Protein AF-A0A522PDV2-F1 (afdb_monomer)

Solvent-accessible surface area (backbone atoms only — not comparable to full-atom values): 15068 Å² total; per-residue (Å²): 136,89,50,96,87,56,70,58,71,48,76,32,30,25,33,41,40,40,30,20,33,64,44,60,66,72,54,65,74,48,53,69,70,55,51,51,51,40,51,51,53,49,49,56,54,50,53,54,42,59,72,32,97,54,36,42,75,48,80,40,80,45,81,70,94,80,26,43,38,32,42,40,39,37,10,65,36,67,67,54,37,50,53,50,50,53,57,58,63,70,35,73,58,43,85,35,41,46,82,66,50,74,48,79,51,61,40,69,52,79,32,56,68,59,54,53,50,52,55,49,55,43,50,75,70,66,48,56,86,85,35,73,67,38,50,54,55,48,52,50,55,51,51,55,56,45,64,74,46,47,71,67,36,69,57,74,84,76,97,60,97,76,87,87,86,78,93,82,80,82,71,83,49,102,88,44,63,71,81,46,94,48,69,65,50,56,49,60,50,50,56,62,68,63,52,76,86,75,75,64,76,75,75,74,73,76,75,77,76,79,90,75,90,81,87,83,85,90,74,87,78,88,75,95,74,90,77,88,78,83,87,81,91,79,90,84,80,90,134

pLDDT: mean 75.38, std 25.4, range [23.22, 98.56]

Structure (mmCIF, N/CA/C/O backbone):
data_AF-A0A522PDV2-F1
#
_entry.id   AF-A0A522PDV2-F1
#
loop_
_atom_site.group_PDB
_atom_site.id
_atom_site.type_symbol
_atom_site.label_atom_id
_atom_site.label_alt_id
_atom_site.label_comp_id
_atom_site.label_asym_id
_atom_site.label_entity_id
_atom_site.label_seq_id
_atom_site.pdbx_PDB_ins_code
_atom_site.Cartn_x
_atom_site.Cartn_y
_atom_site.Cartn_z
_atom_site.occupancy
_atom_site.B_iso_or_equiv
_atom_site.auth_seq_id
_atom_site.auth_comp_id
_atom_site.auth_asym_id
_atom_site.auth_atom_id
_atom_site.pdbx_PDB_model_num
ATOM 1 N N . MET A 1 1 ? 6.739 1.087 -29.741 1.00 54.78 1 MET A N 1
ATOM 2 C CA . MET A 1 1 ? 7.742 2.068 -30.214 1.00 54.78 1 MET A CA 1
ATOM 3 C C . MET A 1 1 ? 8.579 2.470 -29.013 1.00 54.78 1 MET A C 1
ATOM 5 O O . MET A 1 1 ? 8.053 3.151 -28.140 1.00 54.78 1 MET A O 1
ATOM 9 N N . HIS A 1 2 ? 9.824 1.999 -28.927 1.00 68.38 2 HIS A N 1
ATOM 10 C CA . HIS A 1 2 ? 10.711 2.320 -27.805 1.00 68.38 2 HIS A CA 1
ATOM 11 C C . HIS A 1 2 ? 11.337 3.689 -28.033 1.00 68.38 2 HIS A C 1
ATOM 13 O O . HIS A 1 2 ? 12.018 3.911 -29.034 1.00 68.38 2 HIS A O 1
ATOM 19 N N . ASN A 1 3 ? 11.062 4.628 -27.131 1.00 70.19 3 ASN A N 1
ATOM 20 C CA . ASN A 1 3 ? 11.617 5.968 -27.225 1.00 70.19 3 ASN A CA 1
ATOM 21 C C . ASN A 1 3 ? 12.920 6.026 -26.414 1.00 70.19 3 ASN A C 1
ATOM 23 O O . ASN A 1 3 ? 12.854 5.890 -25.196 1.00 70.19 3 ASN A O 1
ATOM 27 N N . PRO A 1 4 ? 14.081 6.316 -27.028 1.00 66.31 4 PRO A N 1
ATOM 28 C CA . PRO A 1 4 ? 15.360 6.369 -26.312 1.00 66.31 4 PRO A CA 1
ATOM 29 C C . PRO A 1 4 ? 15.400 7.445 -25.214 1.00 66.31 4 PRO A C 1
ATOM 31 O O . PRO A 1 4 ? 16.207 7.375 -24.291 1.00 66.31 4 PRO A O 1
ATOM 34 N N . ASN A 1 5 ? 14.502 8.433 -25.279 1.00 66.88 5 ASN A N 1
ATOM 35 C CA . ASN A 1 5 ? 14.392 9.512 -24.300 1.00 66.88 5 ASN A CA 1
ATOM 36 C C . ASN A 1 5 ? 13.400 9.213 -23.167 1.00 66.88 5 ASN A C 1
ATOM 38 O O . ASN A 1 5 ? 13.270 10.017 -22.238 1.00 66.88 5 ASN A O 1
ATOM 42 N N . VAL A 1 6 ? 12.674 8.094 -23.244 1.00 72.00 6 VAL A N 1
ATOM 43 C CA . VAL A 1 6 ? 11.735 7.654 -22.213 1.00 72.00 6 VAL A CA 1
ATOM 44 C C . VAL A 1 6 ? 12.239 6.327 -21.654 1.00 72.00 6 VAL A C 1
ATOM 46 O O . VAL A 1 6 ? 12.234 5.318 -22.347 1.00 72.00 6 VAL A O 1
ATOM 49 N N . PRO A 1 7 ? 12.708 6.315 -20.406 1.00 69.06 7 PRO A N 1
ATOM 50 C CA . PRO A 1 7 ? 13.219 5.104 -19.801 1.00 69.06 7 PRO A CA 1
ATOM 51 C C . PRO A 1 7 ? 12.080 4.129 -19.525 1.00 69.06 7 PRO A C 1
ATOM 53 O O . PRO A 1 7 ? 11.077 4.505 -18.921 1.00 69.06 7 PRO A O 1
ATOM 56 N N . GLU A 1 8 ? 12.283 2.880 -19.926 1.00 78.06 8 GLU A N 1
ATOM 57 C CA . GLU A 1 8 ? 11.374 1.786 -19.602 1.00 78.06 8 GLU A CA 1
ATOM 58 C C . GLU A 1 8 ? 11.434 1.484 -18.096 1.00 78.06 8 GLU A C 1
ATOM 60 O O . GLU A 1 8 ? 12.501 1.515 -17.462 1.00 78.06 8 GLU A O 1
ATOM 65 N N . THR A 1 9 ? 10.280 1.176 -17.512 1.00 81.62 9 THR A N 1
ATOM 66 C CA . THR A 1 9 ? 10.141 0.830 -16.096 1.00 81.62 9 THR A CA 1
ATOM 67 C C . THR A 1 9 ? 9.462 -0.517 -15.961 1.00 81.62 9 THR A C 1
ATOM 69 O O . THR A 1 9 ? 8.489 -0.807 -16.648 1.00 81.62 9 THR A O 1
ATOM 72 N N . LEU A 1 10 ? 9.982 -1.352 -15.063 1.00 84.31 10 LEU A N 1
ATOM 73 C CA . LEU A 1 10 ? 9.284 -2.561 -14.646 1.00 84.31 10 LEU A CA 1
ATOM 74 C C . LEU A 1 10 ? 8.548 -2.297 -13.345 1.00 84.31 10 LEU A C 1
ATOM 76 O O . LEU A 1 10 ? 9.056 -1.608 -12.456 1.00 84.31 10 LEU A O 1
ATOM 80 N N . HIS A 1 11 ? 7.372 -2.895 -13.252 1.00 89.50 11 HIS A N 1
ATOM 81 C CA . HIS A 1 11 ? 6.439 -2.720 -12.160 1.00 89.50 11 HIS A CA 1
ATOM 82 C C . HIS A 1 11 ? 6.203 -4.067 -11.480 1.00 89.50 11 HIS A C 1
ATOM 84 O O . HIS A 1 11 ? 6.008 -5.077 -12.154 1.00 89.50 11 HIS A O 1
ATOM 90 N N . GLY A 1 12 ? 6.297 -4.076 -10.155 1.00 92.50 12 GLY A N 1
ATOM 91 C CA . GLY A 1 12 ? 5.995 -5.225 -9.310 1.00 92.50 12 GLY A CA 1
ATOM 92 C C . GLY A 1 12 ? 4.758 -4.959 -8.462 1.00 92.50 12 GLY A C 1
ATOM 93 O O . GLY A 1 12 ? 3.732 -4.535 -8.985 1.00 92.50 12 GLY A O 1
ATOM 94 N N . TRP A 1 13 ? 4.882 -5.161 -7.149 1.00 95.88 13 TRP A N 1
ATOM 95 C CA . TRP A 1 13 ? 3.815 -4.933 -6.169 1.00 95.88 13 TRP A CA 1
ATOM 96 C C . TRP A 1 13 ? 3.093 -3.586 -6.343 1.00 95.88 13 TRP A C 1
ATOM 98 O O . TRP A 1 13 ? 3.737 -2.534 -6.376 1.00 95.88 13 TRP A O 1
ATOM 108 N N . SER A 1 14 ? 1.761 -3.602 -6.341 1.00 97.50 14 SER A N 1
ATOM 109 C CA . SER A 1 14 ? 0.944 -2.429 -6.027 1.00 97.50 14 SER A CA 1
ATOM 110 C C . SER A 1 14 ? 0.974 -2.193 -4.518 1.00 97.50 14 SER A C 1
ATOM 112 O O . SER A 1 14 ? 0.824 -3.122 -3.730 1.00 97.50 14 SER A O 1
ATOM 114 N N . ILE A 1 15 ? 1.199 -0.951 -4.097 1.00 97.69 15 ILE A N 1
ATOM 115 C CA . ILE A 1 15 ? 1.493 -0.603 -2.705 1.00 97.69 15 ILE A CA 1
ATOM 116 C C . ILE A 1 15 ? 0.525 0.464 -2.208 1.00 97.69 15 ILE A C 1
ATOM 118 O O . ILE A 1 15 ? 0.379 1.514 -2.835 1.00 97.69 15 ILE A O 1
ATOM 122 N N . LEU A 1 16 ? -0.044 0.243 -1.025 1.00 97.94 16 LEU A N 1
ATOM 123 C CA . LEU A 1 16 ? -0.865 1.201 -0.296 1.00 97.94 16 LEU A CA 1
ATOM 124 C C . LEU A 1 16 ? -0.261 1.476 1.085 1.00 97.94 16 LEU A C 1
ATOM 126 O O . LEU A 1 16 ? -0.187 0.593 1.936 1.00 97.94 16 LEU A O 1
ATOM 130 N N . HIS A 1 17 ? 0.126 2.727 1.324 1.00 97.50 17 HIS A N 1
ATOM 131 C CA . HIS A 1 17 ? 0.445 3.229 2.659 1.00 97.50 17 HIS A CA 1
ATOM 132 C C . HIS A 1 17 ? -0.788 3.933 3.218 1.00 97.50 17 HIS A C 1
ATOM 134 O O . HIS A 1 17 ? -1.302 4.847 2.574 1.00 97.50 17 HIS A O 1
ATOM 140 N N . ARG A 1 18 ? -1.246 3.564 4.415 1.00 97.00 18 ARG A N 1
ATOM 141 C CA . ARG A 1 18 ? -2.337 4.251 5.126 1.00 97.00 18 ARG A CA 1
ATOM 142 C C . ARG A 1 18 ? -1.908 4.610 6.529 1.00 97.00 18 ARG A C 1
ATOM 144 O O . ARG A 1 18 ? -1.487 3.746 7.285 1.00 97.00 18 ARG A O 1
ATOM 151 N N . LEU A 1 19 ? -2.027 5.882 6.865 1.00 97.50 19 LEU A N 1
ATOM 152 C CA . LEU A 1 19 ? -1.709 6.436 8.167 1.00 97.50 19 LEU A CA 1
ATOM 153 C C . LEU A 1 19 ? -2.999 6.691 8.941 1.00 97.50 19 LEU A C 1
ATOM 155 O O . LEU A 1 19 ? -3.917 7.325 8.418 1.00 97.50 19 LEU A O 1
ATOM 159 N N . TYR A 1 20 ? -3.018 6.278 10.201 1.00 97.75 20 TYR A N 1
ATOM 160 C CA . TYR A 1 20 ? -4.147 6.425 11.106 1.00 97.75 20 TYR A CA 1
ATOM 161 C C . TYR A 1 20 ? -3.736 7.147 12.385 1.00 97.75 20 TYR A C 1
ATOM 163 O O . TYR A 1 20 ? -2.629 6.956 12.890 1.00 97.75 20 TYR A O 1
ATOM 171 N N . ALA A 1 21 ? -4.643 7.954 12.926 1.00 97.88 21 ALA A N 1
ATOM 172 C CA . ALA A 1 21 ? -4.620 8.372 14.321 1.00 97.88 21 ALA A CA 1
ATOM 173 C C . ALA A 1 21 ? -5.507 7.414 15.121 1.00 97.88 21 ALA A C 1
ATOM 175 O O . ALA A 1 21 ? -6.596 7.060 14.673 1.00 97.88 21 ALA A O 1
ATOM 176 N N . PHE A 1 22 ? -5.037 6.980 16.284 1.00 97.50 22 PHE A N 1
ATOM 177 C CA . PHE A 1 22 ? -5.739 6.013 17.116 1.00 97.50 22 PHE A CA 1
ATOM 178 C C . PHE A 1 22 ? -6.501 6.728 18.233 1.00 97.50 22 PHE A C 1
ATOM 180 O O . PHE A 1 22 ? -5.896 7.409 19.070 1.00 97.50 22 PHE A O 1
ATOM 187 N N . ASP A 1 23 ? -7.823 6.553 18.274 1.00 97.38 23 ASP A N 1
ATOM 188 C CA . ASP A 1 23 ? -8.672 7.094 19.336 1.00 97.38 23 ASP A CA 1
ATOM 189 C C . ASP A 1 23 ? -8.522 6.264 20.616 1.00 97.38 23 ASP A C 1
ATOM 191 O O . ASP A 1 23 ? -9.334 5.404 20.966 1.00 97.38 23 ASP A O 1
ATOM 195 N N . ARG A 1 24 ? -7.436 6.548 21.339 1.00 95.62 24 ARG A N 1
ATOM 196 C CA . ARG A 1 24 ? -7.094 5.870 22.592 1.00 95.62 24 ARG A CA 1
ATOM 197 C C . ARG A 1 24 ? -8.166 6.018 23.665 1.00 95.62 24 ARG A C 1
ATOM 199 O O . ARG A 1 24 ? -8.284 5.114 24.480 1.00 95.62 24 ARG A O 1
ATOM 206 N N . ARG A 1 25 ? -8.903 7.137 23.694 1.00 96.62 25 ARG A N 1
ATOM 207 C CA . ARG A 1 25 ? -9.911 7.401 24.734 1.00 96.62 25 ARG A CA 1
ATOM 208 C C . ARG A 1 25 ? -11.110 6.492 24.529 1.00 96.62 25 ARG A C 1
ATOM 210 O O . ARG A 1 25 ? -11.454 5.712 25.409 1.00 96.62 25 ARG A O 1
ATOM 217 N N . ARG A 1 26 ? -11.661 6.518 23.317 1.00 97.38 26 ARG A N 1
ATOM 218 C CA . ARG A 1 26 ? -12.812 5.694 22.962 1.00 97.38 26 ARG A CA 1
ATOM 219 C C . ARG A 1 26 ? -12.475 4.200 22.987 1.00 97.38 26 ARG A C 1
ATOM 221 O O . ARG A 1 26 ? -13.322 3.391 23.344 1.00 97.38 26 ARG A O 1
ATOM 228 N N . TRP A 1 27 ? -11.227 3.836 22.675 1.00 97.69 27 TRP A N 1
ATOM 229 C CA . TRP A 1 27 ? -10.726 2.474 22.869 1.00 97.69 27 TRP A CA 1
ATOM 230 C C . TRP A 1 27 ? -10.638 2.081 24.351 1.00 97.69 27 TRP A C 1
ATOM 232 O O . TRP A 1 27 ? -11.039 0.978 24.721 1.00 97.69 27 TRP A O 1
ATOM 242 N N . SER A 1 28 ? -10.125 2.968 25.214 1.00 97.19 28 SER A N 1
ATOM 243 C CA . SER A 1 28 ? -9.961 2.684 26.646 1.00 97.19 28 SER A CA 1
ATOM 244 C C . SER A 1 28 ? -11.276 2.540 27.409 1.00 97.19 28 SER A C 1
ATOM 246 O O . SER A 1 28 ? -11.280 1.898 28.454 1.00 97.19 28 SER A O 1
ATOM 248 N N . ASP A 1 29 ? -12.373 3.084 26.878 1.00 97.56 29 ASP A N 1
ATOM 249 C CA . ASP A 1 29 ? -13.713 2.954 27.463 1.00 97.56 29 ASP A CA 1
ATOM 250 C C . ASP A 1 29 ? -14.327 1.557 27.244 1.00 97.56 29 ASP A C 1
ATOM 252 O O . ASP A 1 29 ? -15.323 1.200 27.876 1.00 97.56 29 ASP A O 1
ATOM 256 N N . LEU A 1 30 ? -13.742 0.742 26.359 1.00 98.00 30 LEU A N 1
ATOM 257 C CA . LEU A 1 30 ? -14.173 -0.635 26.130 1.00 98.00 30 LEU A CA 1
ATOM 258 C C . LEU A 1 30 ? -13.734 -1.565 27.258 1.00 98.00 30 LEU A C 1
ATOM 260 O O . LEU A 1 30 ? -12.643 -1.439 27.815 1.00 98.00 30 LEU A O 1
ATOM 264 N N . THR A 1 31 ? -14.543 -2.594 27.510 1.00 98.38 31 THR A N 1
ATOM 265 C CA . THR A 1 31 ? -14.133 -3.711 28.364 1.00 98.38 31 THR A CA 1
ATOM 266 C C . THR A 1 31 ? -12.965 -4.472 27.737 1.00 98.38 31 THR A C 1
ATOM 268 O O . THR A 1 31 ? -12.828 -4.544 26.513 1.00 98.38 31 THR A O 1
ATOM 271 N N . THR A 1 32 ? -12.140 -5.100 28.576 1.00 97.62 32 THR A N 1
ATOM 272 C CA . THR A 1 32 ? -11.013 -5.929 28.125 1.00 97.62 32 THR A CA 1
ATOM 273 C C . THR A 1 32 ? -11.459 -7.027 27.157 1.00 97.62 32 THR A C 1
ATOM 275 O O . THR A 1 32 ? -10.802 -7.243 26.142 1.00 97.62 32 THR A O 1
ATOM 278 N N . ASP A 1 33 ? -12.604 -7.665 27.414 1.00 98.31 33 ASP A N 1
ATOM 279 C CA . ASP A 1 33 ? -13.152 -8.708 26.540 1.00 98.31 33 ASP A CA 1
ATOM 280 C C . ASP A 1 33 ? -13.507 -8.158 25.156 1.00 98.31 33 ASP A C 1
ATOM 282 O O . ASP A 1 33 ? -13.241 -8.800 24.138 1.00 98.31 33 ASP A O 1
ATOM 286 N N . ARG A 1 34 ? -14.052 -6.933 25.092 1.00 98.25 34 ARG A N 1
ATOM 287 C CA . ARG A 1 34 ? -14.374 -6.295 23.815 1.00 98.25 34 ARG A CA 1
ATOM 288 C C . ARG A 1 34 ? -13.117 -5.903 23.049 1.00 98.25 34 ARG A C 1
ATOM 290 O O . ARG A 1 34 ? -13.034 -6.177 21.854 1.00 98.25 34 ARG A O 1
ATOM 297 N N . GLN A 1 35 ? -12.121 -5.342 23.735 1.00 98.25 35 GLN A N 1
ATOM 298 C CA . GLN A 1 35 ? -10.815 -5.053 23.137 1.00 98.25 35 GLN A CA 1
ATOM 299 C C . GLN A 1 35 ? -10.172 -6.326 22.566 1.00 98.25 35 GLN A C 1
ATOM 301 O O . GLN A 1 35 ? -9.707 -6.318 21.428 1.00 98.25 35 GLN A O 1
ATOM 306 N N . ALA A 1 36 ? -10.190 -7.430 23.320 1.00 98.25 36 ALA A N 1
ATOM 307 C CA . ALA A 1 36 ? -9.637 -8.712 22.890 1.00 98.25 36 ALA A CA 1
ATOM 308 C C . ALA A 1 36 ? -10.385 -9.301 21.682 1.00 98.25 36 ALA A C 1
ATOM 310 O O . ALA A 1 36 ? -9.747 -9.833 20.772 1.00 98.25 36 ALA A O 1
ATOM 311 N N . ALA A 1 37 ? -11.716 -9.177 21.635 1.00 98.56 37 ALA A N 1
ATOM 312 C CA . ALA A 1 37 ? -12.521 -9.625 20.501 1.00 98.56 37 ALA A CA 1
ATOM 313 C C . ALA A 1 37 ? -12.178 -8.858 19.212 1.00 98.56 37 ALA A C 1
ATOM 315 O O . ALA A 1 37 ? -11.920 -9.484 18.185 1.00 98.56 37 ALA A O 1
ATOM 316 N N . ILE A 1 38 ? -12.097 -7.524 19.282 1.00 98.44 38 ILE A N 1
ATOM 317 C CA . ILE A 1 38 ? -11.749 -6.670 18.133 1.00 98.44 38 ILE A CA 1
ATOM 318 C C . ILE A 1 38 ? -10.313 -6.940 17.667 1.00 98.44 38 ILE A C 1
ATOM 320 O O . ILE A 1 38 ? -10.049 -7.072 16.473 1.00 98.44 38 ILE A O 1
ATOM 324 N N . GLN A 1 39 ? -9.369 -7.072 18.604 1.00 97.56 39 GLN A N 1
ATOM 325 C CA . GLN A 1 39 ? -7.987 -7.432 18.273 1.00 97.56 39 GLN A CA 1
ATOM 326 C C . GLN A 1 39 ? -7.909 -8.802 17.592 1.00 97.56 39 GLN A C 1
ATOM 328 O O . GLN A 1 39 ? -7.193 -8.952 16.607 1.00 97.56 39 GLN A O 1
ATOM 333 N N . SER A 1 40 ? -8.661 -9.790 18.083 1.00 98.31 40 SER A N 1
ATOM 334 C CA . SER A 1 40 ? -8.687 -11.138 17.506 1.00 98.31 40 SER A CA 1
ATOM 335 C C . SER 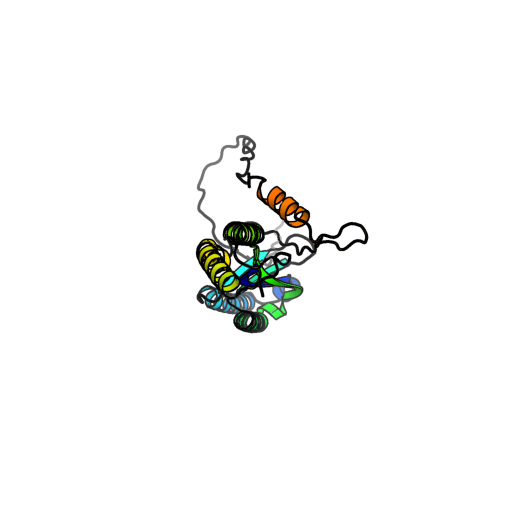A 1 40 ? -9.287 -11.156 16.100 1.00 98.31 40 SER A C 1
ATOM 337 O O . SER A 1 40 ? -8.797 -11.885 15.240 1.00 98.31 40 SER A O 1
ATOM 339 N N . GLU A 1 41 ? -10.326 -10.357 15.843 1.00 98.44 41 GLU A N 1
ATOM 340 C CA . GLU A 1 41 ? -10.875 -10.166 14.497 1.00 98.44 41 GLU A CA 1
ATOM 341 C C . GLU A 1 41 ? -9.810 -9.600 13.549 1.00 98.44 41 GLU A C 1
ATOM 343 O O . GLU A 1 41 ? -9.557 -10.175 12.486 1.00 98.44 41 GLU A O 1
ATOM 348 N N . ALA A 1 42 ? -9.145 -8.516 13.958 1.00 97.25 42 ALA A N 1
ATOM 349 C CA . ALA A 1 42 ? -8.127 -7.866 13.145 1.00 97.25 42 ALA A CA 1
ATOM 350 C C . ALA A 1 42 ? -6.924 -8.782 12.874 1.00 97.25 42 ALA A C 1
ATOM 352 O O . ALA A 1 42 ? -6.479 -8.881 11.734 1.00 97.25 42 ALA A O 1
ATOM 353 N N . LEU A 1 43 ? -6.438 -9.505 13.889 1.00 96.62 43 LEU A N 1
ATOM 354 C CA . LEU A 1 43 ? -5.340 -10.464 13.735 1.00 96.62 43 LEU A CA 1
ATOM 355 C C . LEU A 1 43 ? -5.690 -11.564 12.731 1.00 96.62 43 LEU A C 1
ATOM 357 O O . LEU A 1 43 ? -4.917 -11.794 11.810 1.00 96.62 43 LEU A O 1
ATOM 361 N N . ARG A 1 44 ? -6.883 -12.164 12.820 1.00 97.12 44 ARG A N 1
ATOM 362 C CA . ARG A 1 44 ? -7.327 -13.186 11.852 1.00 97.12 44 ARG A CA 1
ATOM 363 C C . ARG A 1 44 ? -7.414 -12.647 10.427 1.00 97.12 44 ARG A C 1
ATOM 365 O O . ARG A 1 44 ? -7.169 -13.377 9.469 1.00 97.12 44 ARG A O 1
ATOM 372 N N . ALA A 1 45 ? -7.822 -11.391 10.273 1.00 96.19 45 ALA A N 1
ATOM 373 C CA . ALA A 1 45 ? -7.878 -10.734 8.975 1.00 96.19 45 ALA A CA 1
ATOM 374 C C . ALA A 1 45 ? -6.473 -10.496 8.399 1.00 96.19 45 ALA A C 1
ATOM 376 O O . ALA A 1 45 ? -6.252 -10.751 7.217 1.00 96.19 45 ALA A O 1
ATOM 377 N N . PHE A 1 46 ? -5.522 -10.069 9.232 1.00 95.12 46 PHE A N 1
ATOM 378 C CA . PHE A 1 46 ? -4.129 -9.870 8.831 1.00 95.12 46 PHE A CA 1
ATOM 379 C C . PHE A 1 46 ? -3.407 -11.187 8.544 1.00 95.12 46 PHE A C 1
ATOM 381 O O . PHE A 1 46 ? -2.759 -11.286 7.512 1.00 95.12 46 PHE A O 1
ATOM 388 N N . GLU A 1 47 ? -3.593 -12.218 9.367 1.00 94.25 47 GLU A N 1
ATOM 389 C CA . GLU A 1 47 ? -3.052 -13.564 9.131 1.00 94.25 47 GLU A CA 1
ATOM 390 C C . GLU A 1 47 ? -3.560 -14.156 7.810 1.00 94.25 47 GLU A C 1
ATOM 392 O O . GLU A 1 47 ? -2.809 -14.803 7.086 1.00 94.25 47 GLU A O 1
ATOM 397 N N . ARG A 1 48 ? -4.828 -13.901 7.455 1.00 93.75 48 ARG A N 1
ATOM 398 C CA . ARG A 1 48 ? -5.385 -14.324 6.163 1.00 93.75 48 ARG A CA 1
ATOM 399 C C . ARG A 1 48 ? -4.707 -13.628 4.987 1.00 93.75 48 ARG A C 1
ATOM 401 O O . ARG A 1 48 ? -4.495 -14.268 3.967 1.00 93.75 48 ARG A O 1
ATOM 408 N N . LEU A 1 49 ? -4.407 -12.337 5.124 1.00 92.75 49 LEU A N 1
ATOM 409 C CA . LEU A 1 49 ? -3.688 -11.584 4.100 1.00 92.75 49 LEU A CA 1
ATOM 410 C C . LEU A 1 49 ? -2.230 -12.049 4.008 1.00 92.75 49 LEU A C 1
ATOM 412 O O . LEU A 1 49 ? -1.764 -12.308 2.913 1.00 92.75 49 LEU A O 1
ATOM 416 N N . GLU A 1 50 ? -1.524 -12.211 5.128 1.00 88.56 50 GLU A N 1
ATOM 417 C CA . GLU A 1 50 ? -0.130 -12.687 5.133 1.00 88.56 50 GLU A CA 1
ATOM 418 C C . GLU A 1 50 ? 0.018 -14.135 4.630 1.00 88.56 50 GLU A C 1
ATOM 420 O O . GLU A 1 50 ? 1.069 -14.498 4.109 1.00 88.56 50 GLU A O 1
ATOM 425 N N . GLY A 1 51 ? -1.019 -14.968 4.772 1.00 87.31 51 GLY A N 1
ATOM 426 C CA . GLY A 1 51 ? -1.044 -16.338 4.250 1.00 87.31 51 GLY A CA 1
ATOM 427 C C . GLY A 1 51 ? -1.341 -16.458 2.750 1.00 87.31 51 GLY A C 1
ATOM 428 O O . GLY A 1 51 ? -1.278 -17.565 2.217 1.00 87.31 51 GLY A O 1
ATOM 429 N N . ASP A 1 52 ? -1.683 -15.358 2.079 1.00 90.50 52 ASP A N 1
ATOM 430 C CA . ASP A 1 52 ? -1.955 -15.301 0.642 1.00 90.50 52 ASP A CA 1
ATOM 431 C C . ASP A 1 52 ? -0.705 -14.795 -0.101 1.00 90.50 52 ASP A C 1
ATOM 433 O O . ASP A 1 52 ? -0.184 -13.719 0.188 1.00 90.50 52 ASP A O 1
ATOM 437 N N . ASP A 1 53 ? -0.233 -15.543 -1.102 1.00 91.06 53 ASP A N 1
ATOM 438 C CA . ASP A 1 53 ? 0.952 -15.199 -1.905 1.00 91.06 53 ASP A CA 1
ATOM 439 C C . ASP A 1 53 ? 0.759 -13.947 -2.781 1.00 91.06 53 ASP A C 1
ATOM 441 O O . ASP A 1 53 ? 1.698 -13.457 -3.439 1.00 91.06 53 ASP A O 1
ATOM 445 N N . LYS A 1 54 ? -0.469 -13.418 -2.793 1.00 93.19 54 LYS A N 1
ATOM 446 C CA . LYS A 1 54 ? -0.838 -12.167 -3.438 1.00 93.19 54 LYS A CA 1
ATOM 447 C C . LYS A 1 54 ? -0.667 -10.939 -2.568 1.00 93.19 54 LYS A C 1
ATOM 449 O O . LYS A 1 54 ? -0.889 -9.835 -3.078 1.00 93.19 54 LYS A O 1
ATOM 454 N N . HIS A 1 55 ? -0.299 -11.097 -1.304 1.00 95.75 55 HIS A N 1
ATOM 455 C CA . HIS A 1 55 ? -0.259 -10.004 -0.353 1.00 95.75 55 HIS A CA 1
ATOM 456 C C . HIS A 1 55 ? 0.998 -10.033 0.509 1.00 95.75 55 HIS A C 1
ATOM 458 O O . HIS A 1 55 ? 1.578 -11.073 0.792 1.00 95.75 55 HIS A O 1
ATOM 464 N N . ASP A 1 56 ? 1.398 -8.850 0.955 1.00 95.00 56 ASP A N 1
ATOM 465 C CA . ASP A 1 56 ? 2.312 -8.692 2.073 1.00 95.00 56 ASP A CA 1
ATOM 466 C C . ASP A 1 56 ? 1.883 -7.459 2.882 1.00 95.00 56 ASP A C 1
ATOM 468 O O . ASP A 1 56 ? 1.412 -6.459 2.330 1.00 95.00 56 ASP A O 1
ATOM 472 N N . LEU A 1 57 ? 1.994 -7.535 4.204 1.00 94.00 57 LEU A N 1
ATOM 473 C CA . LEU A 1 57 ? 1.538 -6.515 5.133 1.00 94.00 57 LEU A CA 1
ATOM 474 C C . LEU A 1 57 ? 2.625 -6.209 6.162 1.00 94.00 57 LEU A C 1
ATOM 476 O O . LEU A 1 57 ? 3.245 -7.096 6.749 1.00 94.00 57 LEU A O 1
ATOM 480 N N . ALA A 1 58 ? 2.814 -4.922 6.441 1.00 93.75 58 ALA A N 1
ATOM 481 C CA . ALA A 1 58 ? 3.495 -4.473 7.645 1.00 93.75 58 ALA A CA 1
ATOM 482 C C . ALA A 1 58 ? 2.700 -3.400 8.375 1.00 93.75 58 ALA A C 1
ATOM 484 O O . ALA A 1 58 ? 2.145 -2.471 7.786 1.00 93.75 58 ALA A O 1
ATOM 485 N N . LEU A 1 59 ? 2.725 -3.509 9.699 1.00 94.06 59 LEU A N 1
ATOM 486 C CA . LEU A 1 59 ? 2.133 -2.554 10.618 1.00 94.06 59 LEU A CA 1
ATOM 487 C C . LEU A 1 59 ? 3.260 -1.822 11.341 1.00 94.06 59 LEU A C 1
ATOM 489 O O . LEU A 1 59 ? 4.147 -2.436 11.933 1.00 94.06 59 LEU A O 1
ATOM 493 N N . CYS A 1 60 ? 3.236 -0.498 11.279 1.00 94.38 60 CYS A N 1
ATOM 494 C CA . CYS A 1 60 ? 4.257 0.361 11.862 1.00 94.38 60 CYS A CA 1
ATOM 495 C C . CYS A 1 60 ? 3.626 1.317 12.868 1.00 94.38 60 CYS A C 1
ATOM 497 O O . CYS A 1 60 ? 2.603 1.932 12.578 1.00 94.38 60 CYS A O 1
ATOM 499 N N . GLN A 1 61 ? 4.273 1.519 14.015 1.00 96.06 61 GLN A N 1
ATOM 500 C CA . GLN A 1 61 ? 3.979 2.671 14.862 1.00 96.06 61 GLN A CA 1
ATOM 501 C C . GLN A 1 61 ? 4.641 3.915 14.265 1.00 96.06 61 GLN A C 1
ATOM 503 O O . GLN A 1 61 ? 5.818 3.884 13.899 1.00 96.06 61 GLN A O 1
ATOM 508 N N . VAL A 1 62 ? 3.900 5.017 14.189 1.00 96.25 62 VAL A N 1
ATOM 509 C CA . VAL A 1 62 ? 4.416 6.292 13.688 1.00 96.25 62 VAL A CA 1
ATOM 510 C C . VAL A 1 62 ? 4.784 7.208 14.846 1.00 96.25 62 VAL A C 1
ATOM 512 O O . VAL A 1 62 ? 4.091 7.291 15.856 1.00 96.25 62 VAL A O 1
ATOM 515 N N . LEU A 1 63 ? 5.932 7.871 14.707 1.00 94.81 63 LEU A N 1
ATOM 516 C CA . LEU A 1 63 ? 6.441 8.817 15.691 1.00 94.81 63 LEU A CA 1
ATOM 517 C C . LEU A 1 63 ? 5.966 10.240 15.367 1.00 94.81 63 LEU A C 1
ATOM 519 O O . LEU A 1 63 ? 5.999 10.678 14.214 1.00 94.81 63 LEU A O 1
ATOM 523 N N . GLY A 1 64 ? 5.605 10.989 16.410 1.00 92.75 64 GLY A N 1
ATOM 524 C CA . GLY A 1 64 ? 5.189 12.389 16.311 1.00 92.75 64 GLY A CA 1
ATOM 525 C C . GLY A 1 64 ? 3.715 12.576 15.934 1.00 92.75 64 GLY A C 1
ATOM 526 O O . GLY A 1 64 ? 2.923 11.646 15.946 1.00 92.75 64 GLY A O 1
ATOM 527 N N . GLY A 1 65 ? 3.332 13.812 15.603 1.00 91.25 65 GLY A N 1
ATOM 528 C CA . GLY A 1 65 ? 1.923 14.203 15.435 1.00 91.25 65 GLY A CA 1
ATOM 529 C C . GLY A 1 65 ? 1.282 13.884 14.079 1.00 91.25 65 GLY A C 1
ATOM 530 O O . GLY A 1 65 ? 0.195 14.382 13.800 1.00 91.25 65 GLY A O 1
ATOM 531 N N . LYS A 1 66 ? 1.945 13.118 13.199 1.00 92.69 66 LYS A N 1
ATOM 532 C CA . LYS A 1 66 ? 1.384 12.782 11.875 1.00 92.69 66 LYS A CA 1
ATOM 533 C C . LYS A 1 66 ? 0.279 11.723 11.978 1.00 92.69 66 LYS A C 1
ATOM 535 O O . LYS A 1 66 ? -0.694 11.779 11.230 1.00 92.69 66 LYS A O 1
ATOM 540 N N . GLY A 1 67 ? 0.440 10.787 12.905 1.00 94.75 67 GLY A N 1
ATOM 541 C CA . GLY A 1 67 ? -0.449 9.661 13.164 1.00 94.75 67 GLY A CA 1
ATOM 542 C C . GLY A 1 67 ? 0.208 8.704 14.156 1.00 94.75 67 GLY A C 1
ATOM 543 O O . GLY A 1 67 ? 1.354 8.909 14.547 1.00 94.75 67 GLY A O 1
ATOM 544 N N . ASP A 1 68 ? -0.516 7.661 14.536 1.00 97.19 68 ASP A N 1
ATOM 545 C CA . ASP A 1 68 ? -0.086 6.659 15.511 1.00 97.19 68 ASP A CA 1
ATOM 546 C C . ASP A 1 68 ? 0.321 5.342 14.849 1.00 97.19 68 ASP A C 1
ATOM 548 O O . ASP A 1 68 ? 1.257 4.685 15.306 1.00 97.19 68 ASP A O 1
ATOM 552 N N . LEU A 1 69 ? -0.367 4.958 13.770 1.00 96.69 69 LEU A N 1
ATOM 553 C CA . LEU A 1 69 ? -0.182 3.684 13.080 1.00 96.69 69 LEU A CA 1
ATOM 554 C C . LEU A 1 69 ? -0.118 3.897 11.571 1.00 96.69 69 LEU A C 1
ATOM 556 O O . LEU A 1 69 ? -0.853 4.715 11.025 1.00 96.69 69 LEU A O 1
ATOM 560 N N . MET A 1 70 ? 0.737 3.140 10.893 1.00 96.38 70 MET A N 1
ATOM 561 C CA . MET A 1 70 ? 0.788 3.069 9.439 1.00 96.38 70 MET A CA 1
ATOM 562 C C . MET A 1 70 ? 0.687 1.622 8.984 1.00 96.38 70 MET A C 1
ATOM 564 O O . MET A 1 70 ? 1.446 0.769 9.441 1.00 96.38 70 MET A O 1
ATOM 568 N N . PHE A 1 71 ? -0.250 1.364 8.081 1.00 96.00 71 PHE A N 1
ATOM 569 C CA . PHE A 1 71 ? -0.423 0.079 7.423 1.00 96.00 71 PHE A CA 1
ATOM 570 C C . PHE A 1 71 ? 0.234 0.189 6.048 1.00 96.00 71 PHE A C 1
ATOM 572 O O . PHE A 1 71 ? -0.085 1.105 5.286 1.00 96.00 71 PHE A O 1
ATOM 579 N N . ILE A 1 72 ? 1.173 -0.706 5.759 1.00 96.12 72 ILE A N 1
ATOM 580 C CA . ILE A 1 72 ? 1.872 -0.803 4.477 1.00 96.12 72 ILE A CA 1
ATOM 581 C C . ILE A 1 72 ? 1.433 -2.110 3.833 1.00 96.12 72 ILE A C 1
ATOM 583 O O . ILE A 1 72 ? 1.809 -3.178 4.307 1.00 96.12 72 ILE A O 1
ATOM 587 N N . HIS A 1 73 ? 0.629 -2.016 2.781 1.00 96.38 73 HIS A N 1
ATOM 588 C CA . HIS A 1 73 ? 0.067 -3.167 2.084 1.00 96.38 73 HIS A CA 1
ATOM 589 C C . HIS A 1 73 ? 0.700 -3.297 0.705 1.00 96.38 73 HIS A C 1
ATOM 591 O O . HIS A 1 73 ? 0.651 -2.347 -0.073 1.00 96.38 73 HIS A O 1
ATOM 597 N N . TYR A 1 74 ? 1.285 -4.450 0.403 1.00 96.81 74 TYR A N 1
ATOM 598 C CA . TYR A 1 74 ? 1.733 -4.847 -0.931 1.00 96.81 74 TYR A CA 1
ATOM 599 C C . TYR A 1 74 ? 0.734 -5.864 -1.489 1.00 96.81 74 TYR A C 1
ATOM 601 O O . TYR A 1 74 ? 0.336 -6.793 -0.789 1.00 96.81 74 TYR A O 1
ATOM 609 N N . ALA A 1 75 ? 0.286 -5.683 -2.727 1.00 97.12 75 ALA A N 1
ATOM 610 C CA . ALA A 1 75 ? -0.621 -6.600 -3.409 1.00 97.12 75 ALA A CA 1
ATOM 611 C C . ALA A 1 75 ? -0.213 -6.783 -4.875 1.00 97.12 75 ALA A C 1
ATOM 613 O O . ALA A 1 75 ? 0.393 -5.882 -5.459 1.00 97.12 75 ALA A O 1
ATOM 614 N N . ARG A 1 76 ? -0.478 -7.957 -5.463 1.00 95.38 76 ARG A N 1
ATOM 615 C CA . ARG A 1 76 ? 0.015 -8.297 -6.819 1.00 95.38 76 ARG A CA 1
ATOM 616 C C . ARG A 1 76 ? -0.417 -7.307 -7.889 1.00 95.38 76 ARG A C 1
ATOM 618 O O . ARG A 1 76 ? 0.340 -7.048 -8.817 1.00 95.38 76 ARG A O 1
ATOM 625 N N . ASP A 1 77 ? -1.608 -6.760 -7.724 1.00 96.19 77 ASP A N 1
ATOM 626 C CA . ASP A 1 77 ? -2.225 -5.791 -8.609 1.00 96.19 77 ASP A CA 1
ATOM 627 C C . ASP A 1 77 ? -3.175 -4.885 -7.806 1.00 96.19 77 ASP A C 1
ATOM 629 O O . ASP A 1 77 ? -3.330 -5.010 -6.586 1.00 96.19 77 ASP A O 1
ATOM 633 N N . PHE A 1 78 ? -3.792 -3.924 -8.492 1.00 97.25 78 PHE A N 1
ATOM 634 C CA . PHE A 1 78 ? -4.712 -2.979 -7.865 1.00 97.25 78 PHE A CA 1
ATOM 635 C C . PHE A 1 78 ? -6.060 -3.592 -7.472 1.00 97.25 78 PHE A C 1
ATOM 637 O O . PHE A 1 78 ? -6.700 -3.062 -6.567 1.00 97.25 78 PHE A O 1
ATOM 644 N N . GLU A 1 79 ? -6.490 -4.690 -8.098 1.00 97.06 79 GLU A N 1
ATOM 645 C CA . GLU A 1 79 ? -7.743 -5.365 -7.736 1.00 97.06 79 GLU A CA 1
ATOM 646 C C . GLU A 1 79 ? -7.582 -6.087 -6.397 1.00 97.06 79 GLU A C 1
ATOM 648 O O . GLU A 1 79 ? -8.381 -5.894 -5.478 1.00 97.06 79 GLU A O 1
ATOM 653 N N . ALA A 1 80 ? -6.486 -6.831 -6.243 1.00 96.69 80 ALA A N 1
ATOM 654 C CA . ALA A 1 80 ? -6.078 -7.433 -4.985 1.00 96.69 80 ALA A CA 1
ATOM 655 C C . ALA A 1 80 ? -5.878 -6.356 -3.905 1.00 96.69 80 ALA A C 1
ATOM 657 O O . ALA A 1 80 ? -6.337 -6.522 -2.775 1.00 96.69 80 ALA A O 1
ATOM 658 N N . LEU A 1 81 ? -5.251 -5.222 -4.248 1.00 97.50 81 LEU A N 1
ATOM 659 C CA . LEU A 1 81 ? -5.068 -4.105 -3.316 1.00 97.50 81 LEU A CA 1
ATOM 660 C C . LEU A 1 81 ? -6.406 -3.517 -2.842 1.00 97.50 81 LEU A C 1
ATOM 662 O O . LEU A 1 81 ? -6.567 -3.261 -1.650 1.00 97.50 81 LEU A O 1
ATOM 666 N N . ALA A 1 82 ? -7.368 -3.337 -3.751 1.00 97.19 82 ALA A N 1
ATOM 667 C CA . ALA A 1 82 ? -8.700 -2.837 -3.425 1.00 97.19 82 ALA A CA 1
ATOM 668 C C . ALA A 1 82 ? -9.479 -3.826 -2.544 1.00 97.19 82 ALA A C 1
ATOM 670 O O . ALA A 1 82 ? -10.093 -3.422 -1.556 1.00 97.19 82 ALA A O 1
ATOM 671 N N . GLY A 1 83 ? -9.410 -5.127 -2.846 1.00 95.88 83 GLY A N 1
ATOM 672 C CA . GLY A 1 83 ? -10.028 -6.172 -2.024 1.00 95.88 83 GLY A CA 1
ATOM 673 C C . GLY A 1 83 ? -9.463 -6.201 -0.602 1.00 95.88 83 GLY A C 1
ATOM 674 O O . GLY A 1 83 ? -10.214 -6.232 0.375 1.00 95.88 83 GLY A O 1
ATOM 675 N N . ALA A 1 84 ? -8.141 -6.102 -0.479 1.00 95.06 84 ALA A N 1
ATOM 676 C CA . ALA A 1 84 ? -7.454 -5.957 0.796 1.00 95.06 84 ALA A CA 1
ATOM 677 C C . ALA A 1 84 ? -7.869 -4.686 1.558 1.00 95.06 84 ALA A C 1
ATOM 679 O O . ALA A 1 84 ? -8.148 -4.743 2.757 1.00 95.06 84 ALA A O 1
ATOM 680 N N . GLU A 1 85 ? -7.931 -3.539 0.879 1.00 96.12 85 GLU A N 1
ATOM 681 C CA . GLU A 1 85 ? -8.365 -2.278 1.478 1.00 96.12 85 GLU A CA 1
ATOM 682 C C . GLU A 1 85 ? -9.793 -2.373 2.018 1.00 96.12 85 GLU A C 1
ATOM 684 O O . GLU A 1 85 ? -10.034 -1.955 3.154 1.00 96.12 85 GLU A O 1
ATOM 689 N N . MET A 1 86 ? -10.719 -2.949 1.249 1.00 96.44 86 MET A N 1
ATOM 690 C CA . MET A 1 86 ? -12.104 -3.165 1.672 1.00 96.44 86 MET A CA 1
ATOM 691 C C . MET A 1 86 ? -12.185 -4.099 2.879 1.00 96.44 86 MET A C 1
ATOM 693 O O . MET A 1 86 ? -12.851 -3.766 3.859 1.00 96.44 86 MET A O 1
ATOM 697 N N . LEU A 1 87 ? -11.474 -5.230 2.837 1.00 95.94 87 LEU A N 1
ATOM 698 C CA . LEU A 1 87 ? -11.427 -6.191 3.938 1.00 95.94 87 LEU A CA 1
ATOM 699 C C . LEU A 1 87 ? -10.926 -5.527 5.216 1.00 95.94 87 LEU A C 1
ATOM 701 O O . LEU A 1 87 ? -11.574 -5.640 6.251 1.00 95.94 87 LEU A O 1
ATOM 705 N N . VAL A 1 88 ? -9.802 -4.807 5.143 1.00 95.00 88 VAL A N 1
ATOM 706 C CA . VAL A 1 88 ? -9.236 -4.154 6.323 1.00 95.00 88 VAL A CA 1
ATOM 707 C C . VAL A 1 88 ? -10.132 -3.026 6.802 1.00 95.00 88 VAL A C 1
ATOM 709 O O . VAL A 1 88 ? -10.272 -2.891 8.005 1.00 95.00 88 VAL A O 1
ATOM 712 N N . SER A 1 89 ? -10.742 -2.235 5.918 1.00 95.00 89 SER A N 1
ATOM 713 C CA . SER A 1 89 ? -11.596 -1.103 6.318 1.00 95.00 89 SER A CA 1
ATOM 714 C C . SER A 1 89 ? -12.925 -1.542 6.939 1.00 95.00 89 SER A C 1
ATOM 716 O O . SER A 1 89 ? -13.511 -0.777 7.697 1.00 95.00 89 SER A O 1
ATOM 718 N N . GLY A 1 90 ? -13.386 -2.761 6.645 1.00 96.62 90 GLY A N 1
ATOM 719 C CA . GLY A 1 90 ? -14.586 -3.347 7.246 1.00 96.62 90 GLY A CA 1
ATOM 720 C C . GLY A 1 90 ? -14.382 -3.941 8.644 1.00 96.62 90 GLY A C 1
ATOM 721 O O . GLY A 1 90 ? -15.360 -4.357 9.254 1.00 96.62 90 GLY A O 1
ATOM 722 N N . LEU A 1 91 ? -13.144 -4.001 9.148 1.00 97.75 91 LEU A N 1
ATOM 723 C CA . LEU A 1 91 ? -12.855 -4.503 10.496 1.00 97.75 91 LEU A CA 1
ATOM 724 C C . LEU A 1 91 ? -13.311 -3.509 11.559 1.00 97.75 91 LEU A C 1
ATOM 726 O O . LEU A 1 91 ? -13.116 -2.300 11.399 1.00 97.75 91 LEU A O 1
ATOM 730 N N . GLU A 1 92 ? -13.778 -4.015 12.697 1.00 98.12 92 GLU A N 1
ATOM 731 C CA . GLU A 1 92 ? -14.287 -3.179 13.785 1.00 98.12 92 GLU A CA 1
ATOM 732 C C . GLU A 1 92 ? -13.204 -2.272 14.389 1.00 98.12 92 GLU A C 1
ATOM 734 O O . GLU A 1 92 ? -13.483 -1.174 14.866 1.00 98.12 92 GLU A O 1
ATOM 739 N N . ILE A 1 93 ? -11.929 -2.668 14.307 1.00 97.50 93 ILE A N 1
ATOM 740 C CA . ILE A 1 93 ? -10.815 -1.826 14.765 1.00 97.50 93 ILE A CA 1
ATOM 741 C C . ILE A 1 93 ? -10.801 -0.443 14.084 1.00 97.50 93 ILE A C 1
ATOM 743 O O . ILE A 1 93 ? -10.302 0.515 14.676 1.00 97.50 93 ILE A O 1
ATOM 747 N N . ASN A 1 94 ? -11.381 -0.301 12.882 1.00 96.81 94 ASN A N 1
ATOM 748 C CA . ASN A 1 94 ? -11.446 0.986 12.182 1.00 96.81 94 ASN A CA 1
ATOM 749 C C . ASN A 1 94 ? -12.364 2.006 12.851 1.00 96.81 94 ASN A C 1
ATOM 751 O O . ASN A 1 94 ? -12.148 3.199 12.655 1.00 96.81 94 ASN A O 1
ATOM 755 N N . ASP A 1 95 ? -13.286 1.589 13.721 1.00 97.12 95 ASP A N 1
ATOM 756 C CA . ASP A 1 95 ? -14.089 2.522 14.523 1.00 97.12 95 ASP A CA 1
ATOM 757 C C . ASP A 1 95 ? -13.229 3.364 15.482 1.00 97.12 95 ASP A C 1
ATOM 759 O O . ASP A 1 95 ? -13.668 4.408 15.978 1.00 97.12 95 ASP A O 1
ATOM 763 N N . TYR A 1 96 ? -11.989 2.921 15.715 1.00 97.94 96 TYR A N 1
ATOM 764 C CA . TYR A 1 96 ? -10.991 3.548 16.581 1.00 97.94 96 TYR A CA 1
ATOM 765 C C . TYR A 1 96 ? -9.770 4.058 15.806 1.00 97.94 96 TYR A C 1
ATOM 767 O O . TYR A 1 96 ? -8.859 4.631 16.407 1.00 97.94 96 TYR A O 1
ATOM 775 N N . LEU A 1 97 ? -9.729 3.872 14.484 1.00 97.25 97 LEU A N 1
ATOM 776 C CA . LEU A 1 97 ? -8.645 4.326 13.617 1.00 97.25 97 LEU A CA 1
ATOM 777 C C . LEU A 1 97 ? -9.155 5.416 12.679 1.00 97.25 97 LEU A C 1
ATOM 779 O O . LEU A 1 97 ? -9.796 5.150 11.669 1.00 97.25 97 LEU A O 1
ATOM 783 N N . GLN A 1 98 ? -8.804 6.664 12.969 1.00 96.19 98 GLN A N 1
ATOM 784 C CA . GLN A 1 98 ? -9.134 7.785 12.100 1.00 96.19 98 GLN A CA 1
ATOM 785 C C . GLN A 1 98 ? -8.114 7.887 10.952 1.00 96.19 98 GLN A C 1
ATOM 787 O O . GLN A 1 98 ? -6.932 8.120 11.227 1.00 96.19 98 GLN A O 1
ATOM 792 N N . PRO A 1 99 ? -8.521 7.788 9.672 1.00 95.81 99 PRO A N 1
ATOM 793 C CA . PRO A 1 99 ? -7.608 7.968 8.545 1.00 95.81 99 PRO A CA 1
ATOM 794 C C . PRO A 1 99 ? -7.006 9.381 8.532 1.00 95.81 99 PRO A C 1
ATOM 796 O O . PRO A 1 99 ? -7.708 10.377 8.716 1.00 95.81 99 PRO A O 1
ATOM 799 N N . ARG A 1 100 ? -5.692 9.484 8.318 1.00 96.25 100 ARG A N 1
ATOM 800 C CA . ARG A 1 100 ? -4.947 10.759 8.287 1.00 96.25 100 ARG A CA 1
ATOM 801 C C . ARG A 1 100 ? -4.309 11.039 6.941 1.00 96.25 100 ARG A C 1
ATOM 803 O O . ARG A 1 100 ? -4.275 12.186 6.507 1.00 96.25 100 ARG A O 1
ATOM 810 N N . TYR A 1 101 ? -3.758 10.010 6.313 1.00 96.19 101 TYR A N 1
ATOM 811 C CA . TYR A 1 101 ? -3.030 10.133 5.060 1.00 96.19 101 TYR A CA 1
ATOM 812 C C . TYR A 1 101 ? -3.006 8.787 4.346 1.00 96.19 101 TYR A C 1
ATOM 814 O O . TYR A 1 101 ? -2.938 7.746 4.999 1.00 96.19 101 TYR A O 1
ATOM 822 N N . SER A 1 102 ? -3.014 8.804 3.019 1.00 96.44 102 SER A N 1
ATOM 823 C CA . SER A 1 102 ? -2.776 7.613 2.215 1.00 96.44 102 SER A CA 1
ATOM 824 C C . SER A 1 102 ? -1.863 7.916 1.033 1.00 96.44 102 SER A C 1
ATOM 826 O O . SER A 1 102 ? -1.758 9.058 0.578 1.00 96.44 102 SER A O 1
ATOM 828 N N . TYR A 1 103 ? -1.169 6.887 0.556 1.00 97.38 103 TYR A N 1
ATOM 829 C CA . TYR A 1 103 ? -0.345 6.969 -0.641 1.00 97.38 103 TYR A CA 1
ATOM 830 C C . TYR A 1 103 ? -0.350 5.645 -1.397 1.00 97.38 103 TYR A C 1
ATOM 832 O O . TYR A 1 103 ? 0.062 4.617 -0.854 1.00 97.38 103 TYR A O 1
ATOM 840 N N . VAL A 1 104 ? -0.798 5.699 -2.650 1.00 97.50 104 VAL A N 1
ATOM 841 C CA . VAL A 1 104 ? -0.797 4.569 -3.581 1.00 97.50 104 VAL A CA 1
ATOM 842 C C . VAL A 1 104 ? 0.405 4.699 -4.508 1.00 97.50 104 VAL A C 1
ATOM 844 O O . VAL A 1 104 ? 0.659 5.764 -5.072 1.00 97.50 104 VAL A O 1
ATOM 847 N N . SER A 1 105 ? 1.152 3.614 -4.658 1.00 96.31 105 SER A N 1
ATOM 848 C CA . SER A 1 105 ? 2.341 3.539 -5.506 1.00 96.31 105 SER A CA 1
ATOM 849 C C . SER A 1 105 ? 2.514 2.135 -6.073 1.00 96.31 105 SER A C 1
ATOM 851 O O . SER A 1 105 ? 1.784 1.223 -5.704 1.00 96.31 105 SER A O 1
ATOM 853 N N . VAL A 1 106 ? 3.501 1.951 -6.944 1.00 95.44 106 VAL A N 1
ATOM 854 C CA . VAL A 1 106 ? 3.907 0.637 -7.451 1.00 95.44 106 VAL A CA 1
ATOM 855 C C . VAL A 1 106 ? 5.402 0.478 -7.217 1.00 95.44 106 VAL A C 1
ATOM 857 O O . VAL A 1 106 ? 6.150 1.453 -7.328 1.00 95.44 106 VAL A O 1
ATOM 860 N N . LEU A 1 107 ? 5.848 -0.730 -6.878 1.00 93.44 107 LEU A N 1
ATOM 861 C CA . LEU A 1 107 ? 7.267 -1.038 -6.787 1.00 93.44 107 LEU A CA 1
ATOM 862 C C . LEU A 1 107 ? 7.877 -0.942 -8.185 1.00 93.44 107 LEU A C 1
ATOM 864 O O . LEU A 1 107 ? 7.554 -1.728 -9.073 1.00 93.44 107 LEU A O 1
ATOM 868 N N . GLU A 1 108 ? 8.757 0.036 -8.378 1.00 90.75 108 GLU A N 1
ATOM 869 C CA . GLU A 1 108 ? 9.403 0.300 -9.659 1.00 90.75 108 GLU A CA 1
ATOM 870 C C . GLU A 1 108 ? 10.872 -0.130 -9.638 1.00 90.75 108 GLU A C 1
ATOM 872 O O . GLU A 1 108 ? 11.648 0.257 -8.758 1.00 90.75 108 GLU A O 1
ATOM 877 N N . VAL A 1 109 ? 11.283 -0.870 -10.666 1.00 86.44 109 VAL A N 1
ATOM 878 C CA . VAL A 1 109 ? 12.697 -1.057 -11.001 1.00 86.44 109 VAL A CA 1
ATOM 879 C C . VAL A 1 109 ? 12.994 -0.245 -12.260 1.00 86.44 109 VAL A C 1
ATOM 881 O O . VAL A 1 109 ? 12.664 -0.648 -13.375 1.00 86.44 109 VAL A O 1
ATOM 884 N N . GLY A 1 110 ? 13.613 0.923 -12.075 1.00 79.81 110 GLY A N 1
ATOM 885 C CA . GLY A 1 110 ? 13.990 1.807 -13.178 1.00 79.81 110 GLY A CA 1
ATOM 886 C C . GLY A 1 110 ? 15.141 1.237 -14.014 1.00 79.81 110 GLY A C 1
ATOM 887 O O . GLY A 1 110 ? 16.154 0.797 -13.463 1.00 79.81 110 GLY A O 1
ATOM 888 N N . ARG A 1 111 ? 15.021 1.287 -15.349 1.00 76.06 111 ARG A N 1
ATOM 889 C CA . ARG A 1 111 ? 15.956 0.620 -16.282 1.00 76.06 111 ARG A CA 1
ATOM 890 C C . ARG A 1 111 ? 16.836 1.554 -17.096 1.00 76.06 111 ARG A C 1
ATOM 892 O O . ARG A 1 111 ? 17.479 1.115 -18.040 1.00 76.06 111 ARG A O 1
ATOM 899 N N . HIS A 1 112 ? 16.946 2.818 -16.699 1.00 69.69 112 HIS A N 1
ATOM 900 C CA . HIS A 1 112 ? 17.671 3.855 -17.444 1.00 69.69 112 HIS A CA 1
ATOM 901 C C . HIS A 1 112 ? 19.037 3.413 -18.007 1.00 69.69 112 HIS A C 1
ATOM 903 O O . HIS A 1 112 ? 19.349 3.706 -19.155 1.00 69.69 112 HIS A O 1
ATOM 909 N N . ARG A 1 113 ? 19.850 2.703 -17.207 1.00 72.88 113 ARG A N 1
ATOM 910 C CA . ARG A 1 113 ? 21.174 2.220 -17.634 1.00 72.88 113 ARG A CA 1
ATOM 911 C C . ARG A 1 113 ? 21.091 1.092 -18.660 1.00 72.88 113 ARG A C 1
ATOM 913 O O . ARG A 1 113 ? 21.822 1.130 -19.640 1.00 72.88 113 ARG A O 1
ATOM 920 N N . ALA A 1 114 ? 20.226 0.109 -18.422 1.00 76.62 114 ALA A N 1
ATOM 921 C CA . ALA A 1 114 ? 20.055 -1.028 -19.321 1.00 76.62 114 ALA A CA 1
ATOM 922 C C . ALA A 1 114 ? 19.477 -0.564 -20.662 1.00 76.62 114 ALA A C 1
ATOM 924 O O . ALA A 1 114 ? 20.030 -0.887 -21.703 1.00 76.62 114 ALA A O 1
ATOM 925 N N . THR A 1 115 ? 18.447 0.288 -20.637 1.00 77.44 115 THR A N 1
ATOM 926 C CA . THR A 1 115 ? 17.852 0.874 -21.845 1.00 77.44 115 THR A CA 1
ATOM 927 C C . THR A 1 115 ? 18.891 1.635 -22.671 1.00 77.44 115 THR A C 1
ATOM 929 O O . THR A 1 115 ? 19.011 1.383 -23.864 1.00 77.44 115 THR A O 1
ATOM 932 N N . ALA A 1 116 ? 19.694 2.508 -22.048 1.00 79.44 116 ALA A N 1
ATOM 933 C CA . ALA A 1 116 ? 20.741 3.246 -22.758 1.00 79.44 116 ALA A CA 1
ATOM 934 C C . ALA A 1 116 ? 21.810 2.320 -23.367 1.00 79.44 116 ALA A C 1
ATOM 936 O O . ALA A 1 116 ? 22.210 2.525 -24.509 1.00 79.44 116 ALA A O 1
ATOM 937 N N . ARG A 1 117 ? 22.234 1.281 -22.630 1.00 81.69 117 ARG A N 1
ATOM 938 C CA . ARG A 1 117 ? 23.211 0.293 -23.110 1.00 81.69 117 ARG A CA 1
ATOM 939 C C . ARG A 1 117 ? 22.685 -0.477 -24.324 1.00 81.69 1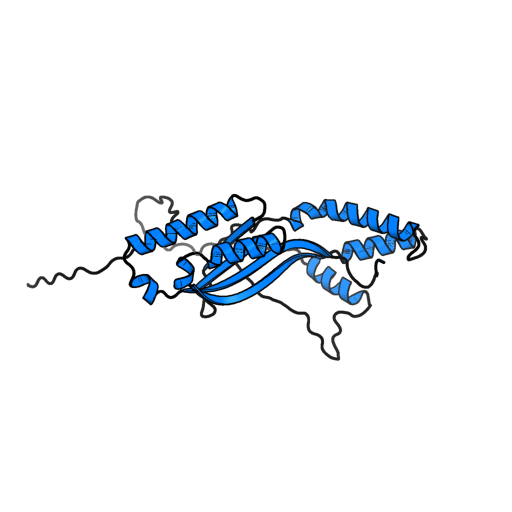17 ARG A C 1
ATOM 941 O O . ARG A 1 117 ? 23.379 -0.554 -25.326 1.00 81.69 117 ARG A O 1
ATOM 948 N N . ILE A 1 118 ? 21.445 -0.966 -24.257 1.00 83.69 118 ILE A N 1
ATOM 949 C CA . ILE A 1 118 ? 20.802 -1.707 -25.353 1.00 83.69 118 ILE A CA 1
ATOM 950 C C . ILE A 1 118 ? 20.668 -0.818 -26.597 1.00 83.69 118 ILE A C 1
ATOM 952 O O . ILE A 1 118 ? 20.966 -1.264 -27.700 1.00 83.69 118 ILE A O 1
ATOM 956 N N . HIS A 1 119 ? 20.260 0.448 -26.443 1.00 82.19 119 HIS A N 1
ATOM 957 C CA . HIS A 1 119 ? 20.192 1.372 -27.580 1.00 82.19 119 HIS A CA 1
ATOM 958 C C . HIS A 1 119 ? 21.562 1.582 -28.247 1.00 82.19 119 HIS A C 1
ATOM 960 O O . HIS A 1 119 ? 21.620 1.621 -29.474 1.00 82.19 119 HIS A O 1
ATOM 966 N N . GLU A 1 120 ? 22.647 1.691 -27.476 1.00 84.75 120 GLU A N 1
ATOM 967 C CA . GLU A 1 120 ? 23.995 1.846 -28.039 1.00 84.75 120 GLU A CA 1
ATOM 968 C C . GLU A 1 120 ? 24.479 0.563 -28.730 1.00 84.75 120 GLU A C 1
ATOM 970 O O . GLU A 1 120 ? 24.925 0.623 -29.872 1.00 84.75 120 GLU A O 1
ATOM 975 N N . GLU A 1 121 ? 24.289 -0.605 -28.109 1.00 86.56 121 GLU A N 1
ATOM 976 C CA . GLU A 1 121 ? 24.641 -1.910 -28.694 1.00 86.56 121 GLU A CA 1
ATOM 977 C C . GLU A 1 121 ? 23.914 -2.156 -30.031 1.00 86.56 121 GLU A C 1
ATOM 979 O O . GLU A 1 121 ? 24.506 -2.634 -31.001 1.00 86.56 121 GLU A O 1
ATOM 984 N N . LEU A 1 122 ? 22.625 -1.811 -30.124 1.00 86.88 122 LEU A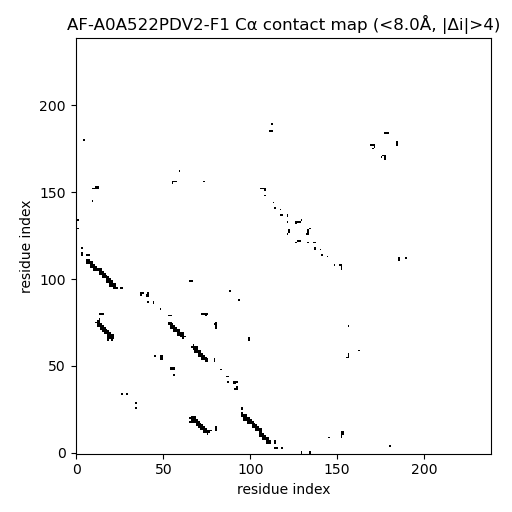 N 1
ATOM 985 C CA . LEU A 1 122 ? 21.856 -1.950 -31.367 1.00 86.88 122 LEU A CA 1
ATOM 986 C C . LEU A 1 122 ? 22.306 -0.953 -32.448 1.00 86.88 122 LEU A C 1
ATOM 988 O O . LEU A 1 122 ? 22.290 -1.290 -33.634 1.00 86.88 122 LEU A O 1
ATOM 992 N N . ARG A 1 123 ? 22.752 0.247 -32.049 1.00 85.94 123 ARG A N 1
ATOM 993 C CA . ARG A 1 123 ? 23.317 1.256 -32.957 1.00 85.94 123 ARG A CA 1
ATOM 994 C C . ARG A 1 123 ? 24.671 0.815 -33.511 1.00 85.94 123 ARG A C 1
ATOM 996 O O . ARG A 1 123 ? 24.912 0.967 -34.704 1.00 85.94 123 ARG A O 1
ATOM 1003 N N . GLU A 1 124 ? 25.529 0.234 -32.675 1.00 89.06 124 GLU A N 1
ATOM 1004 C CA . GLU A 1 124 ? 26.816 -0.346 -33.088 1.00 89.06 124 GLU A CA 1
ATOM 1005 C C . GLU A 1 124 ? 26.637 -1.533 -34.041 1.00 89.06 124 GLU A C 1
ATOM 1007 O O . GLU A 1 124 ? 27.415 -1.701 -34.979 1.00 89.06 124 GLU A O 1
ATOM 1012 N N . ARG A 1 125 ? 25.567 -2.317 -33.862 1.00 87.25 125 ARG A N 1
ATOM 1013 C CA . ARG A 1 125 ? 25.161 -3.381 -34.795 1.00 87.25 125 ARG A CA 1
ATOM 1014 C C . ARG A 1 125 ? 24.635 -2.860 -36.139 1.00 87.25 125 ARG A C 1
ATOM 1016 O O . ARG A 1 125 ? 24.357 -3.671 -37.017 1.00 87.25 125 ARG A O 1
ATOM 1023 N N . GLY A 1 126 ? 24.493 -1.543 -36.304 1.00 87.25 126 GLY A N 1
ATOM 1024 C CA . GLY A 1 126 ? 24.044 -0.914 -37.545 1.00 87.25 126 GLY A CA 1
ATOM 1025 C C . GLY A 1 126 ? 22.566 -1.143 -37.862 1.00 87.25 126 GLY A C 1
ATOM 1026 O O . GLY A 1 126 ? 22.172 -1.016 -39.018 1.00 87.25 126 GLY A O 1
ATOM 1027 N N . LEU A 1 127 ? 21.750 -1.505 -36.867 1.00 84.56 127 LEU A N 1
ATOM 1028 C CA . LEU A 1 127 ? 20.316 -1.685 -37.074 1.00 84.56 127 LEU A CA 1
ATOM 1029 C C . LEU A 1 127 ? 19.638 -0.320 -37.236 1.00 84.56 127 LEU A C 1
ATOM 1031 O O . LEU A 1 127 ? 19.868 0.601 -36.451 1.00 84.56 127 LEU A O 1
ATOM 1035 N N . GLU A 1 128 ? 18.761 -0.204 -38.230 1.00 82.19 128 GLU A N 1
ATOM 1036 C CA . GLU A 1 128 ? 17.972 1.010 -38.444 1.00 82.19 128 GLU A CA 1
ATOM 1037 C C . GLU A 1 128 ? 16.973 1.209 -37.301 1.00 82.19 128 GLU A C 1
ATOM 1039 O O . GLU A 1 128 ? 16.210 0.300 -36.947 1.00 82.19 128 GLU A O 1
ATOM 1044 N N . ALA A 1 129 ? 16.955 2.409 -36.725 1.00 79.69 129 ALA A N 1
ATOM 1045 C CA . ALA A 1 129 ? 16.090 2.723 -35.596 1.00 79.69 129 ALA A CA 1
ATOM 1046 C C . ALA A 1 129 ? 14.609 2.557 -35.979 1.00 79.69 129 ALA A C 1
ATOM 1048 O O . ALA A 1 129 ? 14.145 3.103 -36.978 1.00 79.69 129 ALA A O 1
ATOM 1049 N N . ASN A 1 130 ? 13.841 1.857 -35.138 1.00 78.88 130 ASN A N 1
ATOM 1050 C CA . ASN A 1 130 ? 12.427 1.509 -35.365 1.00 78.88 130 ASN A CA 1
ATOM 1051 C C . ASN A 1 130 ? 12.155 0.513 -36.507 1.00 78.88 130 ASN A C 1
ATOM 1053 O O . ASN A 1 130 ? 10.988 0.278 -36.825 1.00 78.88 130 ASN A O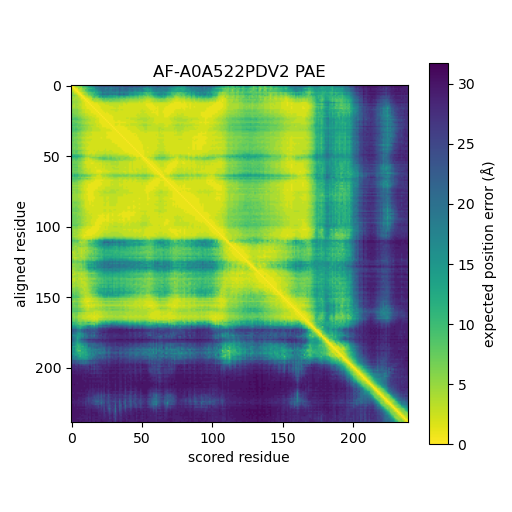 1
ATOM 1057 N N . SER A 1 131 ? 13.179 -0.099 -37.103 1.00 85.94 131 SER A N 1
ATOM 1058 C CA . SER A 1 131 ? 12.969 -1.267 -37.965 1.00 85.94 131 SER A CA 1
ATOM 1059 C C . SER A 1 131 ? 12.366 -2.434 -37.167 1.00 85.94 131 SER A C 1
ATOM 1061 O O . SER A 1 131 ? 12.505 -2.508 -35.943 1.00 85.94 131 SER A O 1
ATOM 1063 N N . ALA A 1 132 ? 11.702 -3.373 -37.848 1.00 86.88 132 ALA A N 1
ATOM 1064 C CA . ALA A 1 132 ? 11.167 -4.573 -37.196 1.00 86.88 132 ALA A CA 1
ATOM 1065 C C . ALA A 1 132 ? 12.275 -5.389 -36.501 1.00 86.88 132 ALA A C 1
ATOM 1067 O O . ALA A 1 132 ? 12.065 -5.923 -35.413 1.00 86.88 132 ALA A O 1
ATOM 1068 N N . GLU A 1 133 ? 13.472 -5.416 -37.093 1.00 86.44 133 GLU A N 1
ATOM 1069 C CA . GLU A 1 133 ? 14.659 -6.065 -36.531 1.00 86.44 133 GLU A CA 1
ATOM 1070 C C . GLU A 1 133 ? 15.166 -5.354 -35.271 1.00 86.44 133 GLU A C 1
ATOM 1072 O O . GLU A 1 133 ? 15.489 -6.016 -34.285 1.00 86.44 133 GLU A O 1
ATOM 1077 N N . TRP A 1 134 ? 15.174 -4.014 -35.259 1.00 87.50 134 TRP A N 1
ATOM 1078 C CA . TRP A 1 134 ? 15.495 -3.230 -34.064 1.00 87.50 134 TRP A CA 1
ATOM 1079 C C . TRP A 1 134 ? 14.529 -3.529 -32.924 1.00 87.50 134 TRP A C 1
ATOM 1081 O O . TRP A 1 134 ? 14.961 -3.774 -31.801 1.00 87.50 134 TRP A O 1
ATOM 1091 N N . VAL A 1 135 ? 13.223 -3.492 -33.204 1.00 85.56 135 VAL A N 1
ATOM 1092 C CA . VAL A 1 135 ? 12.184 -3.721 -32.190 1.00 85.56 135 VAL A CA 1
ATOM 1093 C C . VAL A 1 135 ? 12.312 -5.128 -31.614 1.00 85.56 135 VAL A C 1
ATOM 1095 O O . VAL A 1 135 ? 12.405 -5.262 -30.400 1.00 85.56 135 VAL A O 1
ATOM 1098 N N . GLY A 1 136 ? 12.440 -6.155 -32.460 1.00 87.06 136 GLY A N 1
ATOM 1099 C CA . GLY A 1 136 ? 12.602 -7.533 -31.994 1.00 87.06 136 GLY A CA 1
ATOM 1100 C C . GLY A 1 136 ? 13.870 -7.747 -31.161 1.00 87.06 136 GLY A C 1
ATOM 1101 O O . GLY A 1 136 ? 13.819 -8.378 -30.106 1.00 87.06 136 GLY A O 1
ATOM 1102 N N . ALA A 1 137 ? 15.005 -7.184 -31.587 1.00 86.62 137 ALA A N 1
ATOM 1103 C CA . ALA A 1 137 ? 16.258 -7.286 -30.839 1.00 86.62 137 ALA A CA 1
ATOM 1104 C C . ALA A 1 137 ? 16.210 -6.518 -29.506 1.00 86.62 137 ALA A C 1
ATOM 1106 O O . ALA A 1 137 ? 16.753 -6.985 -28.503 1.00 86.62 137 ALA A O 1
ATOM 1107 N N . PHE A 1 138 ? 15.548 -5.360 -29.484 1.00 86.00 138 PHE A N 1
ATOM 1108 C CA . PHE A 1 138 ? 15.336 -4.580 -28.269 1.00 86.00 138 PHE A CA 1
ATOM 1109 C C . PHE A 1 138 ? 14.425 -5.317 -27.284 1.00 86.00 138 PHE A C 1
ATOM 1111 O O . PHE A 1 138 ? 14.779 -5.440 -26.112 1.00 86.00 138 PHE A O 1
ATOM 1118 N N . ASP A 1 139 ? 13.299 -5.858 -27.755 1.00 85.81 139 ASP A N 1
ATOM 1119 C CA . ASP A 1 139 ? 12.357 -6.631 -26.941 1.00 85.81 139 ASP A CA 1
ATOM 1120 C C . ASP A 1 139 ? 13.030 -7.854 -26.311 1.00 85.81 139 ASP A C 1
ATOM 1122 O O . ASP A 1 139 ? 12.855 -8.111 -25.117 1.00 85.81 139 ASP A O 1
ATOM 1126 N N . GLN A 1 140 ? 13.869 -8.567 -27.070 1.00 87.00 140 GLN A N 1
ATOM 1127 C CA . GLN A 1 140 ? 14.634 -9.696 -26.545 1.00 87.00 140 GLN A CA 1
ATOM 1128 C C . GLN A 1 140 ? 15.606 -9.264 -25.435 1.00 87.00 140 GLN A C 1
ATOM 1130 O O . GLN A 1 140 ? 15.585 -9.832 -24.341 1.00 87.00 140 GLN A O 1
ATOM 1135 N N . ALA A 1 141 ? 16.421 -8.233 -25.676 1.00 85.06 141 ALA A N 1
ATOM 1136 C CA . ALA A 1 141 ? 17.380 -7.740 -24.685 1.00 85.06 141 ALA A CA 1
ATOM 1137 C C . ALA A 1 141 ? 16.679 -7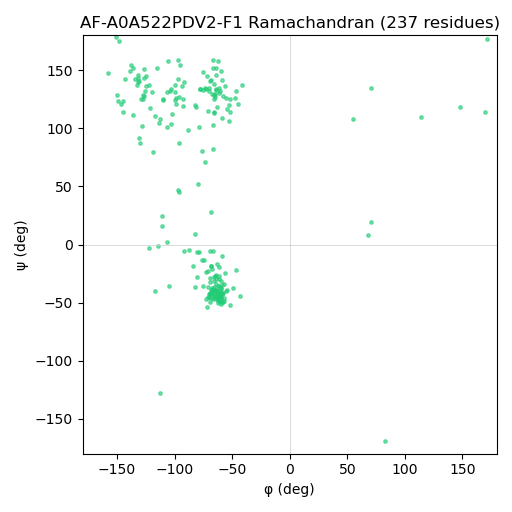.217 -23.416 1.00 85.06 141 ALA A C 1
ATOM 1139 O O . ALA A 1 141 ? 17.144 -7.404 -22.287 1.00 85.06 141 ALA A O 1
ATOM 1140 N N . ILE A 1 142 ? 15.512 -6.593 -23.584 1.00 82.75 142 ILE A N 1
ATOM 1141 C CA . ILE A 1 142 ? 14.660 -6.164 -22.480 1.00 82.75 142 ILE A CA 1
ATOM 1142 C C . ILE A 1 142 ? 14.084 -7.362 -21.719 1.00 82.75 142 ILE A C 1
ATOM 1144 O O . ILE A 1 142 ? 14.042 -7.313 -20.486 1.00 82.75 142 ILE A O 1
ATOM 1148 N N . ALA A 1 143 ? 13.664 -8.434 -22.385 1.00 83.81 143 ALA A N 1
ATOM 1149 C CA . ALA A 1 143 ? 13.162 -9.635 -21.721 1.00 83.81 143 ALA A CA 1
ATOM 1150 C C . ALA A 1 143 ? 14.242 -10.304 -20.849 1.00 83.81 143 ALA A C 1
ATOM 1152 O O . ALA A 1 143 ? 13.983 -10.618 -19.685 1.00 83.81 143 ALA A O 1
ATOM 1153 N N . GLU A 1 144 ? 15.470 -10.426 -21.354 1.00 84.38 144 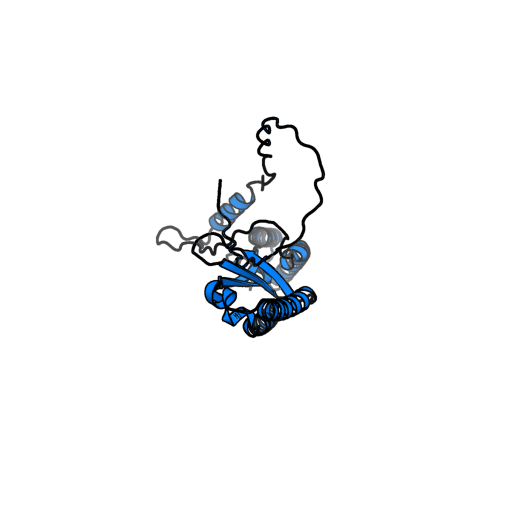GLU A N 1
ATOM 1154 C CA . GLU A 1 144 ? 16.607 -11.010 -20.624 1.00 84.38 144 GLU A CA 1
ATOM 1155 C C . GLU A 1 144 ? 16.951 -10.211 -19.355 1.00 84.38 144 GLU A C 1
ATOM 1157 O O . GLU A 1 144 ? 17.026 -10.753 -18.250 1.00 84.38 144 GLU A O 1
ATOM 1162 N N . GLU A 1 145 ? 17.064 -8.889 -19.479 1.00 80.94 145 GLU A N 1
ATOM 1163 C CA . GLU A 1 145 ? 17.296 -7.992 -18.341 1.00 80.94 145 GLU A CA 1
ATOM 1164 C C . GLU A 1 145 ? 16.119 -8.000 -17.341 1.00 80.94 145 GLU A C 1
ATOM 1166 O O . GLU A 1 145 ? 16.322 -7.828 -16.140 1.00 80.94 145 GLU A O 1
ATOM 1171 N N . THR A 1 146 ? 14.883 -8.243 -17.801 1.00 80.12 146 THR A N 1
ATOM 1172 C CA . THR A 1 146 ? 13.710 -8.395 -16.916 1.00 80.12 146 THR A CA 1
ATOM 1173 C C . THR A 1 146 ? 13.847 -9.632 -16.038 1.00 80.12 146 THR A C 1
ATOM 1175 O O . THR A 1 146 ? 13.623 -9.552 -14.829 1.00 80.12 146 THR A O 1
ATOM 1178 N N . ALA A 1 147 ? 14.262 -10.757 -16.623 1.00 80.50 147 ALA A N 1
ATOM 1179 C CA . ALA A 1 147 ? 14.489 -11.993 -15.884 1.00 80.50 147 ALA A CA 1
ATOM 1180 C C . ALA A 1 147 ? 15.559 -11.809 -14.793 1.00 80.50 147 ALA A C 1
ATOM 1182 O O . ALA A 1 147 ? 15.382 -12.280 -13.669 1.00 80.50 147 ALA A O 1
ATOM 1183 N N . ALA A 1 148 ? 16.616 -11.039 -15.076 1.00 81.75 148 ALA A N 1
ATOM 1184 C CA . ALA A 1 148 ? 17.689 -10.761 -14.120 1.00 81.75 148 ALA A CA 1
ATOM 1185 C C . ALA A 1 148 ? 17.238 -9.942 -12.892 1.00 81.75 148 ALA A C 1
ATOM 1187 O O . ALA A 1 148 ? 17.820 -10.070 -11.813 1.00 81.75 148 ALA A O 1
ATOM 1188 N N . VAL A 1 149 ? 16.204 -9.102 -13.027 1.00 83.69 149 VAL A N 1
ATOM 1189 C CA . VAL A 1 149 ? 15.702 -8.242 -11.936 1.00 83.69 149 VAL A CA 1
ATOM 1190 C C . VAL A 1 149 ? 14.377 -8.711 -11.336 1.00 83.69 149 VAL A C 1
ATOM 1192 O O . VAL A 1 149 ? 13.874 -8.064 -10.415 1.00 83.69 149 VAL A O 1
ATOM 1195 N N . ALA A 1 150 ? 13.831 -9.837 -11.799 1.00 80.75 150 ALA A N 1
ATOM 1196 C CA . ALA A 1 150 ? 12.517 -10.341 -11.401 1.00 80.75 150 ALA A CA 1
ATOM 1197 C C . ALA A 1 150 ? 12.361 -10.490 -9.877 1.00 80.75 150 ALA A C 1
ATOM 1199 O O . ALA A 1 150 ? 11.339 -10.098 -9.316 1.00 80.75 150 ALA A O 1
ATOM 1200 N N . ALA A 1 151 ? 13.408 -10.952 -9.185 1.00 85.25 151 ALA A N 1
ATOM 1201 C CA . ALA A 1 151 ? 13.406 -11.093 -7.727 1.00 85.25 151 ALA A CA 1
ATOM 1202 C C . ALA A 1 151 ? 13.202 -9.759 -6.981 1.00 85.25 151 ALA A C 1
ATOM 1204 O O . ALA A 1 151 ? 12.684 -9.740 -5.870 1.00 85.25 151 ALA A O 1
ATOM 1205 N N . ARG A 1 152 ? 13.593 -8.626 -7.583 1.00 88.50 152 ARG A N 1
ATOM 1206 C CA . ARG A 1 152 ? 13.422 -7.293 -6.982 1.00 88.50 152 ARG A CA 1
ATOM 1207 C C . ARG A 1 152 ? 12.010 -6.749 -7.155 1.00 88.50 152 ARG A C 1
ATOM 1209 O O . ARG A 1 152 ? 11.592 -5.948 -6.327 1.00 88.50 152 ARG A O 1
ATOM 1216 N N . LEU A 1 153 ? 11.301 -7.159 -8.210 1.00 88.50 153 LEU A N 1
ATOM 1217 C CA . LEU A 1 153 ? 9.926 -6.720 -8.469 1.00 88.50 153 LEU A CA 1
ATOM 1218 C C . LEU A 1 153 ? 8.970 -7.224 -7.390 1.00 88.50 153 LEU A C 1
ATOM 1220 O O . LEU A 1 153 ? 8.063 -6.508 -6.975 1.00 88.50 153 LEU A O 1
ATOM 1224 N N . TRP A 1 154 ? 9.229 -8.436 -6.909 1.00 91.06 154 TRP A N 1
ATOM 1225 C CA . TRP A 1 154 ? 8.390 -9.127 -5.940 1.00 91.06 154 TRP A CA 1
ATOM 1226 C C . TRP A 1 154 ? 9.052 -9.260 -4.570 1.00 91.06 154 TRP A C 1
ATOM 1228 O O . TRP A 1 154 ? 8.714 -10.157 -3.808 1.00 91.06 154 TRP A O 1
ATOM 1238 N N . ALA A 1 155 ? 9.993 -8.369 -4.248 1.00 90.81 155 ALA A N 1
ATOM 1239 C CA . ALA A 1 155 ? 10.645 -8.374 -2.948 1.00 90.81 155 ALA A CA 1
ATOM 1240 C C . ALA A 1 155 ? 9.623 -8.141 -1.824 1.00 90.81 155 ALA A C 1
ATOM 1242 O O . ALA A 1 155 ? 8.836 -7.194 -1.884 1.00 90.81 155 ALA A O 1
ATOM 1243 N N . GLU A 1 156 ? 9.662 -8.999 -0.809 1.00 91.38 156 GLU A N 1
ATOM 1244 C CA . GLU A 1 156 ? 8.856 -8.874 0.406 1.00 91.38 156 GLU A CA 1
ATOM 1245 C C . GLU A 1 156 ? 9.255 -7.645 1.229 1.00 91.38 156 GLU A C 1
ATOM 1247 O O . GLU A 1 156 ? 10.378 -7.128 1.152 1.00 91.38 156 GLU A O 1
ATOM 1252 N N . ILE A 1 157 ? 8.326 -7.206 2.070 1.00 92.75 157 ILE A N 1
ATOM 1253 C CA . ILE A 1 157 ? 8.476 -6.113 3.016 1.00 92.75 157 ILE A CA 1
ATOM 1254 C C . ILE A 1 157 ? 9.519 -6.515 4.084 1.00 92.75 157 ILE A C 1
ATOM 1256 O O . ILE A 1 157 ? 9.283 -7.421 4.891 1.00 92.75 157 ILE A O 1
ATOM 1260 N N . PRO A 1 158 ? 10.691 -5.847 4.166 1.00 90.94 158 PRO A N 1
ATOM 1261 C CA . PRO A 1 158 ? 11.746 -6.283 5.080 1.00 90.94 158 PRO A CA 1
ATOM 1262 C C . PRO A 1 158 ? 11.361 -6.155 6.559 1.00 90.94 158 PRO A C 1
ATOM 1264 O O . PRO A 1 158 ? 11.086 -5.058 7.038 1.00 90.94 158 PRO A O 1
ATOM 1267 N N . ARG A 1 159 ? 11.457 -7.238 7.338 1.00 90.12 159 ARG A N 1
ATOM 1268 C CA . ARG A 1 159 ? 11.126 -7.258 8.780 1.00 90.12 159 ARG A CA 1
ATOM 1269 C C . ARG A 1 159 ? 12.183 -6.548 9.640 1.00 90.12 159 ARG A C 1
ATOM 1271 O O . ARG A 1 159 ? 12.972 -7.166 10.351 1.00 90.12 159 ARG A O 1
ATOM 1278 N N . ARG A 1 160 ? 12.235 -5.217 9.544 1.00 91.31 160 ARG A N 1
ATOM 1279 C CA . ARG A 1 160 ? 13.159 -4.333 10.277 1.00 91.31 160 ARG A CA 1
ATOM 1280 C C . ARG A 1 160 ? 12.435 -3.587 11.394 1.00 91.31 160 ARG A C 1
ATOM 1282 O O . ARG A 1 160 ? 11.228 -3.386 11.340 1.00 91.31 160 ARG A O 1
ATOM 1289 N N . ARG A 1 161 ? 13.196 -3.117 12.393 1.00 91.81 161 ARG A N 1
ATOM 1290 C CA . ARG A 1 161 ? 12.644 -2.364 13.539 1.00 91.81 161 ARG A CA 1
ATOM 1291 C C . ARG A 1 161 ? 12.135 -0.968 13.173 1.00 91.81 161 ARG A C 1
ATOM 1293 O O . ARG A 1 161 ? 11.254 -0.462 13.855 1.00 91.81 161 ARG A O 1
ATOM 1300 N N . PHE A 1 162 ? 12.708 -0.335 12.151 1.00 92.94 162 PHE A N 1
ATOM 1301 C CA . PHE A 1 162 ? 12.419 1.056 11.803 1.00 92.94 162 PHE A CA 1
ATOM 1302 C C . PHE A 1 162 ? 12.130 1.206 10.315 1.00 92.94 162 PHE A C 1
ATOM 1304 O O . PHE A 1 162 ? 12.754 0.543 9.485 1.00 92.94 162 PHE A O 1
ATOM 1311 N N . TRP A 1 163 ? 11.225 2.134 10.011 1.00 92.38 163 TRP A N 1
ATOM 1312 C CA . TRP A 1 163 ? 10.762 2.451 8.667 1.00 92.38 163 TRP A CA 1
ATOM 1313 C C . TRP A 1 163 ? 10.779 3.956 8.435 1.00 92.38 163 TRP A C 1
ATOM 1315 O O . TRP A 1 163 ? 10.469 4.740 9.331 1.00 92.38 163 TRP A O 1
ATOM 1325 N N . CYS A 1 164 ? 11.128 4.357 7.215 1.00 93.44 164 CYS A N 1
ATOM 1326 C CA . CYS A 1 164 ? 11.045 5.737 6.764 1.00 93.44 1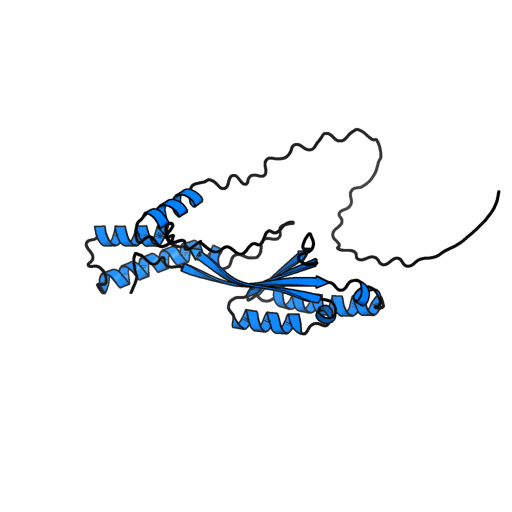64 CYS A CA 1
ATOM 1327 C C . CYS A 1 164 ? 10.290 5.763 5.440 1.00 93.44 164 CYS A C 1
ATOM 1329 O O . CYS A 1 164 ? 10.665 5.073 4.495 1.00 93.44 164 CYS A O 1
ATOM 1331 N N . PHE A 1 165 ? 9.234 6.565 5.388 1.00 93.44 165 PHE A N 1
ATOM 1332 C CA . PHE A 1 165 ? 8.428 6.763 4.197 1.00 93.44 165 PHE A CA 1
ATOM 1333 C C . PHE A 1 165 ? 8.320 8.261 3.916 1.00 93.44 165 PHE A C 1
ATOM 1335 O O . PHE A 1 165 ? 7.975 9.051 4.800 1.00 93.44 165 PHE A O 1
ATOM 1342 N N . TYR A 1 166 ? 8.627 8.648 2.681 1.00 92.62 166 TYR A N 1
ATOM 1343 C CA . TYR A 1 166 ? 8.432 10.002 2.186 1.00 92.62 166 TYR A CA 1
ATOM 1344 C C . TYR A 1 166 ? 8.128 9.954 0.683 1.00 92.62 166 TYR A C 1
ATOM 1346 O O . TYR A 1 166 ? 8.928 9.418 -0.088 1.00 92.62 166 TYR A O 1
ATOM 1354 N N . PRO A 1 167 ? 6.996 10.514 0.230 1.00 90.12 167 PRO A N 1
ATOM 1355 C CA . PRO A 1 167 ? 6.779 10.714 -1.191 1.00 90.12 167 PRO A CA 1
ATOM 1356 C C . PRO A 1 167 ? 7.740 11.802 -1.678 1.00 90.12 167 PRO A C 1
ATOM 1358 O O . PRO A 1 167 ? 7.974 12.801 -0.993 1.00 90.12 167 PRO A O 1
ATOM 1361 N N . SER A 1 168 ? 8.302 11.626 -2.870 1.00 85.31 168 SER A N 1
ATOM 1362 C CA . SER A 1 168 ? 9.130 12.657 -3.492 1.00 85.31 168 SER A CA 1
ATOM 1363 C C . SER A 1 168 ? 8.712 12.882 -4.938 1.00 85.31 168 SER A C 1
ATOM 1365 O O . SER A 1 168 ? 8.388 11.950 -5.668 1.00 85.31 168 SER A O 1
ATOM 1367 N N . GLY A 1 169 ? 8.699 14.150 -5.338 1.00 75.38 169 GLY A N 1
ATOM 1368 C CA . GLY A 1 169 ? 8.513 14.580 -6.716 1.00 75.38 169 GLY A CA 1
ATOM 1369 C C . GLY A 1 169 ? 9.778 15.270 -7.202 1.00 75.38 169 GLY A C 1
ATOM 1370 O O . GLY A 1 169 ? 10.523 15.848 -6.413 1.00 75.38 169 GLY A O 1
ATOM 1371 N N . THR A 1 170 ? 10.040 15.224 -8.505 1.00 68.69 170 THR A N 1
ATOM 1372 C CA . THR A 1 170 ? 11.146 15.997 -9.077 1.00 68.69 170 THR A CA 1
ATOM 1373 C C . THR A 1 170 ? 10.645 17.354 -9.562 1.00 68.69 170 THR A C 1
ATOM 1375 O O . THR A 1 170 ? 9.699 17.418 -10.351 1.00 68.69 170 THR A O 1
ATOM 1378 N N . THR A 1 171 ? 11.267 18.434 -9.082 1.00 69.38 171 THR A N 1
ATOM 1379 C CA . THR A 1 171 ? 10.880 19.821 -9.379 1.00 69.38 171 THR A CA 1
ATOM 1380 C C . THR A 1 171 ? 10.917 20.113 -10.880 1.00 69.38 171 THR A C 1
ATOM 1382 O O . THR A 1 171 ? 11.818 19.668 -11.595 1.00 69.38 171 THR A O 1
ATOM 1385 N N . ARG A 1 172 ? 9.943 20.893 -11.361 1.00 53.97 172 ARG A N 1
ATOM 1386 C CA . ARG A 1 172 ? 9.883 21.422 -12.732 1.00 53.97 172 ARG A CA 1
ATOM 1387 C C . ARG A 1 172 ? 9.912 22.949 -12.669 1.00 53.97 172 ARG A C 1
ATOM 1389 O O . ARG A 1 172 ? 8.870 23.588 -12.713 1.00 53.97 172 ARG A O 1
ATOM 1396 N N . GLY A 1 173 ? 11.102 23.515 -12.481 1.00 41.53 173 GLY A N 1
ATOM 1397 C CA . GLY A 1 173 ? 11.320 24.965 -12.505 1.00 41.53 173 GLY A CA 1
ATOM 1398 C C . GLY A 1 173 ? 11.788 25.432 -13.883 1.00 41.53 173 GLY A C 1
ATOM 1399 O O . GLY A 1 173 ? 12.415 24.663 -14.613 1.00 41.53 173 GLY A O 1
ATOM 1400 N N . THR A 1 174 ? 11.532 26.695 -14.225 1.00 43.47 174 THR A N 1
ATOM 1401 C CA . THR A 1 174 ? 11.869 27.333 -15.516 1.00 43.47 174 THR A CA 1
ATOM 1402 C C . THR A 1 174 ? 13.364 27.325 -15.878 1.00 43.47 174 THR A C 1
ATOM 1404 O O . THR A 1 174 ? 13.693 27.588 -17.029 1.00 43.47 174 THR A O 1
ATOM 1407 N N . GLY A 1 175 ? 14.261 26.938 -14.960 1.00 49.88 175 GLY A N 1
ATOM 1408 C CA . GLY A 1 175 ? 15.698 26.742 -15.217 1.00 49.88 175 GLY A CA 1
ATOM 1409 C C . GLY A 1 175 ? 16.251 25.343 -14.901 1.00 49.88 175 GLY A C 1
ATOM 1410 O O . GLY A 1 175 ? 17.425 25.088 -15.146 1.00 49.88 175 GLY A O 1
ATOM 1411 N N . THR A 1 176 ? 15.449 24.412 -14.371 1.00 46.97 176 THR A N 1
ATOM 1412 C CA . THR A 1 176 ? 15.913 23.061 -13.992 1.00 46.97 176 THR A CA 1
ATOM 1413 C C . THR A 1 176 ? 14.969 22.027 -14.588 1.00 46.97 176 THR A C 1
ATOM 1415 O O . THR A 1 176 ? 13.970 21.618 -13.993 1.00 46.97 176 THR A O 1
ATOM 1418 N N . ARG A 1 177 ? 15.257 21.623 -15.826 1.00 38.91 177 ARG A N 1
ATOM 1419 C CA . ARG A 1 177 ? 14.465 20.627 -16.546 1.00 38.91 177 ARG A CA 1
ATOM 1420 C C . ARG A 1 177 ? 15.016 19.240 -16.224 1.00 38.91 177 ARG A C 1
ATOM 1422 O O . ARG A 1 177 ? 15.982 18.808 -16.830 1.00 38.91 177 ARG A O 1
ATOM 1429 N N . CYS A 1 178 ? 14.396 18.515 -15.291 1.00 48.34 178 CYS A N 1
ATOM 1430 C CA . CYS A 1 178 ? 14.830 17.142 -14.981 1.00 48.34 178 CYS A CA 1
ATOM 1431 C C . CYS A 1 178 ? 14.557 16.141 -16.127 1.00 48.34 178 CYS A C 1
ATOM 1433 O O . CYS A 1 178 ? 15.157 15.073 -16.173 1.00 48.34 178 CYS A O 1
ATOM 1435 N N . ARG A 1 179 ? 13.668 16.493 -17.067 1.00 46.22 179 ARG A N 1
ATOM 1436 C CA . ARG A 1 179 ? 13.524 15.828 -18.373 1.00 46.22 179 ARG A CA 1
ATOM 1437 C C . ARG A 1 179 ? 14.293 16.595 -19.452 1.00 46.22 179 ARG A C 1
ATOM 1439 O O . ARG A 1 179 ? 13.714 16.956 -20.473 1.00 46.22 179 ARG A O 1
ATOM 1446 N N . SER A 1 180 ? 15.543 16.982 -19.199 1.00 44.38 180 SER A N 1
ATOM 1447 C CA . SER A 1 180 ? 16.388 17.406 -20.312 1.00 44.38 180 SER A CA 1
ATOM 1448 C C . SER A 1 180 ? 16.613 16.176 -21.187 1.00 44.38 180 SER A C 1
ATOM 1450 O O . SER A 1 180 ? 16.961 15.112 -20.685 1.00 44.38 180 SER A O 1
ATOM 1452 N N . THR A 1 181 ? 16.360 16.320 -22.481 1.00 45.09 181 THR A N 1
ATOM 1453 C CA . THR A 1 181 ? 16.521 15.325 -23.558 1.00 45.09 181 THR A CA 1
ATOM 1454 C C . THR A 1 181 ? 17.994 14.997 -23.832 1.00 45.09 181 THR A C 1
ATOM 1456 O O . THR A 1 181 ? 18.378 14.721 -24.959 1.00 45.09 181 THR A O 1
ATOM 1459 N N . SER A 1 182 ? 18.842 15.130 -22.817 1.00 48.47 182 SER A N 1
ATOM 1460 C CA . SER A 1 182 ? 20.285 14.973 -22.881 1.00 48.47 182 SER A CA 1
ATOM 1461 C C . SER A 1 182 ? 20.726 13.970 -21.823 1.00 48.47 182 SER A C 1
ATOM 1463 O O . SER A 1 182 ? 20.116 13.875 -20.750 1.00 48.47 182 SER A O 1
ATOM 1465 N N . ASP A 1 183 ? 21.825 13.269 -22.103 1.00 50.31 183 ASP A N 1
ATOM 1466 C CA . ASP A 1 183 ? 22.438 12.247 -21.246 1.00 50.31 183 ASP A CA 1
ATOM 1467 C C . ASP A 1 183 ? 22.589 12.671 -19.774 1.00 50.31 183 ASP A C 1
ATOM 1469 O O . ASP A 1 183 ? 22.644 11.823 -18.883 1.00 50.31 183 ASP A O 1
ATOM 1473 N N . ALA A 1 184 ? 22.606 13.976 -19.485 1.00 50.41 184 ALA A N 1
ATOM 1474 C CA . ALA A 1 184 ? 22.692 14.576 -18.155 1.00 50.41 184 ALA A CA 1
ATOM 1475 C C . ALA A 1 184 ? 21.699 13.997 -17.120 1.00 50.41 184 ALA A C 1
ATOM 1477 O O . ALA A 1 184 ? 22.060 13.818 -15.954 1.00 50.41 184 ALA A O 1
ATOM 1478 N N . GLY A 1 185 ? 20.462 13.668 -17.519 1.00 51.28 185 GLY A N 1
ATOM 1479 C CA . GLY A 1 185 ? 19.465 13.079 -16.611 1.00 51.28 185 GLY A CA 1
ATOM 1480 C C . GLY A 1 185 ? 19.792 11.634 -16.208 1.00 51.28 185 GLY A C 1
ATOM 1481 O O . GLY A 1 185 ? 19.591 11.242 -15.053 1.00 51.28 185 GLY A O 1
ATOM 1482 N N . SER A 1 186 ? 20.341 10.864 -17.151 1.00 51.47 186 SER A N 1
ATOM 1483 C CA . SER A 1 186 ? 20.857 9.515 -16.915 1.00 51.47 186 SER A CA 1
ATOM 1484 C C . SER A 1 186 ? 22.126 9.585 -16.061 1.00 51.47 186 SER A C 1
ATOM 1486 O O . SER A 1 186 ? 22.168 8.970 -14.995 1.00 51.47 186 SER A O 1
ATOM 1488 N N . TRP A 1 187 ? 23.092 10.438 -16.430 1.00 49.16 187 TRP A N 1
ATOM 1489 C CA . TRP A 1 187 ? 24.342 10.686 -15.699 1.00 49.16 187 TRP A CA 1
ATOM 1490 C C . TRP A 1 187 ? 24.125 11.023 -14.218 1.00 49.16 187 TRP A C 1
ATOM 1492 O O . TRP A 1 187 ? 24.668 10.333 -13.357 1.00 49.16 187 TRP A O 1
ATOM 1502 N N . LEU A 1 188 ? 23.268 11.994 -13.883 1.00 56.97 188 LEU A N 1
ATOM 1503 C CA . LEU A 1 188 ? 23.024 12.393 -12.485 1.00 56.97 188 LEU A CA 1
ATOM 1504 C C . LEU A 1 188 ? 22.440 11.249 -11.630 1.00 56.97 188 LEU A C 1
ATOM 1506 O O . LEU A 1 188 ? 22.627 11.182 -10.410 1.00 56.97 188 LEU A O 1
ATOM 1510 N N . ARG A 1 189 ? 21.687 10.339 -12.253 1.00 61.81 189 ARG A N 1
ATOM 1511 C CA . ARG A 1 189 ? 21.125 9.155 -11.590 1.00 61.81 189 ARG A CA 1
ATOM 1512 C C . ARG A 1 189 ? 22.158 8.032 -11.506 1.00 61.81 189 ARG A C 1
ATOM 1514 O O . ARG A 1 189 ? 22.237 7.361 -10.478 1.00 61.81 189 ARG A O 1
ATOM 1521 N N . MET A 1 190 ? 22.993 7.879 -12.535 1.00 57.00 190 MET A N 1
ATOM 1522 C CA . MET A 1 190 ? 24.148 6.986 -12.514 1.00 57.00 190 MET A CA 1
ATOM 1523 C C . MET A 1 190 ? 25.114 7.357 -11.392 1.00 57.00 190 MET A C 1
ATOM 1525 O O . MET A 1 190 ? 25.583 6.458 -10.705 1.00 57.00 190 MET A O 1
ATOM 1529 N N . GLU A 1 191 ? 25.368 8.644 -11.185 1.00 58.31 191 GLU A N 1
ATOM 1530 C CA . GLU A 1 191 ? 26.269 9.167 -10.160 1.00 58.31 191 GLU A CA 1
ATOM 1531 C C . GLU A 1 191 ? 25.715 8.943 -8.746 1.00 58.31 191 GLU A C 1
ATOM 1533 O O . GLU A 1 191 ? 26.439 8.499 -7.855 1.00 58.31 191 GLU A O 1
ATOM 1538 N N . ARG A 1 192 ? 24.395 9.103 -8.563 1.00 58.81 192 ARG A N 1
ATOM 1539 C CA . ARG A 1 192 ? 23.704 8.711 -7.322 1.00 58.81 192 ARG A CA 1
ATOM 1540 C C . ARG A 1 192 ? 23.787 7.211 -7.042 1.00 58.81 192 ARG A C 1
ATOM 1542 O O . ARG A 1 192 ? 24.014 6.837 -5.899 1.00 58.81 192 ARG A O 1
ATOM 1549 N N . GLY A 1 193 ? 23.650 6.369 -8.067 1.00 55.44 193 GLY A N 1
ATOM 1550 C CA . GLY A 1 193 ? 23.793 4.913 -7.943 1.00 55.44 193 GLY A CA 1
ATOM 1551 C C . GLY A 1 193 ? 25.241 4.418 -7.834 1.00 55.44 193 GLY A C 1
ATOM 1552 O O . GLY A 1 193 ? 25.454 3.261 -7.491 1.00 55.44 193 GLY A O 1
ATOM 1553 N N . ARG A 1 194 ? 26.239 5.265 -8.135 1.00 52.88 194 ARG A N 1
ATOM 1554 C CA . ARG A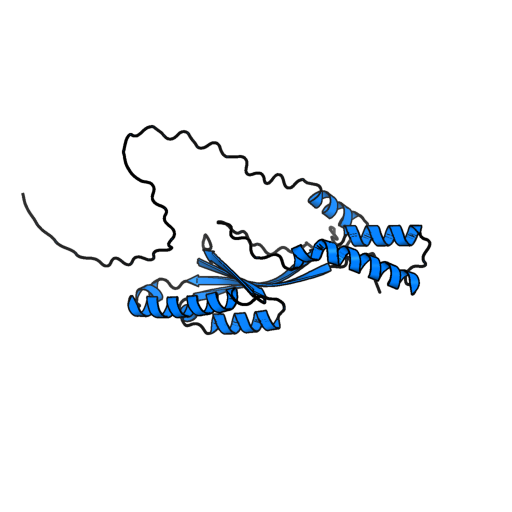 1 194 ? 27.674 4.938 -8.035 1.00 52.88 194 ARG A CA 1
ATOM 1555 C C . ARG A 1 194 ? 28.222 5.141 -6.627 1.00 52.88 194 ARG A C 1
ATOM 1557 O O . ARG A 1 194 ? 29.279 4.598 -6.317 1.00 52.88 194 ARG A O 1
ATOM 1564 N N . LYS A 1 195 ? 27.525 5.903 -5.774 1.00 40.44 195 LYS A N 1
ATOM 1565 C CA . LYS A 1 195 ? 27.859 5.945 -4.350 1.00 40.44 195 LYS A CA 1
ATOM 1566 C C . LYS A 1 195 ? 27.638 4.540 -3.780 1.00 40.44 195 LYS A C 1
ATOM 1568 O O . LYS A 1 195 ? 26.505 4.063 -3.841 1.00 40.44 195 LYS A O 1
ATOM 1573 N N . PRO A 1 196 ? 28.678 3.866 -3.256 1.00 40.53 196 PRO A N 1
ATOM 1574 C CA . PRO A 1 196 ? 28.471 2.597 -2.582 1.00 40.53 196 PRO A CA 1
ATOM 1575 C C . PRO A 1 196 ? 27.454 2.810 -1.463 1.00 40.53 196 PRO A C 1
ATOM 1577 O O . PRO A 1 196 ? 27.529 3.800 -0.731 1.00 40.53 196 PRO A O 1
ATOM 1580 N N . ILE A 1 197 ? 26.502 1.886 -1.334 1.00 46.12 197 ILE A N 1
ATOM 1581 C CA . ILE A 1 197 ? 25.684 1.766 -0.128 1.00 46.12 197 ILE A CA 1
ATOM 1582 C C . ILE A 1 197 ? 26.652 1.321 0.972 1.00 46.12 197 ILE A C 1
ATOM 1584 O O . ILE A 1 197 ? 26.813 0.138 1.251 1.00 46.12 197 ILE A O 1
ATOM 1588 N N . THR A 1 198 ? 27.375 2.268 1.568 1.00 40.19 198 THR A N 1
ATOM 1589 C CA . THR A 1 198 ? 28.157 2.051 2.786 1.00 40.19 198 THR A CA 1
ATOM 1590 C C . THR A 1 198 ? 27.210 2.091 3.979 1.00 40.19 198 THR A C 1
ATOM 1592 O O . THR A 1 198 ? 27.416 2.862 4.908 1.00 40.19 198 THR A O 1
ATOM 1595 N N . ASP A 1 199 ? 26.141 1.301 3.929 1.00 42.84 199 ASP A N 1
ATOM 1596 C CA . ASP A 1 199 ? 25.233 1.079 5.056 1.00 42.84 199 ASP A CA 1
ATOM 1597 C C . ASP A 1 199 ? 25.641 -0.215 5.771 1.00 42.84 199 ASP A C 1
ATOM 1599 O O . ASP A 1 199 ? 24.839 -1.065 6.142 1.00 42.84 199 ASP A O 1
ATOM 1603 N N . SER A 1 200 ? 26.947 -0.368 5.988 1.00 31.78 200 SER A N 1
ATOM 1604 C CA . SER A 1 200 ? 27.388 -1.046 7.196 1.00 31.78 200 SER A CA 1
ATOM 1605 C C . SER A 1 200 ? 27.078 -0.055 8.312 1.00 31.78 200 SER A C 1
ATOM 1607 O O . SER A 1 200 ? 27.685 1.023 8.304 1.00 31.78 200 SER A O 1
ATOM 1609 N N . PRO A 1 201 ? 26.167 -0.340 9.262 1.00 36.62 201 PRO A N 1
ATOM 1610 C CA . PRO A 1 201 ? 26.047 0.522 10.422 1.00 36.62 201 PRO A CA 1
ATOM 1611 C C . PRO A 1 201 ? 27.449 0.602 11.019 1.00 36.62 201 PRO A C 1
ATOM 1613 O O . PRO A 1 201 ? 28.015 -0.423 11.416 1.00 36.62 201 PRO A O 1
ATOM 1616 N N . ARG A 1 202 ? 28.057 1.799 11.043 1.00 34.16 202 ARG A N 1
ATOM 1617 C CA . ARG A 1 202 ? 29.191 2.018 11.941 1.00 34.16 202 ARG A CA 1
ATOM 1618 C C . ARG A 1 202 ? 28.657 1.574 13.285 1.00 34.16 202 ARG A C 1
ATOM 1620 O O . ARG A 1 202 ? 27.693 2.167 13.767 1.00 34.16 202 ARG A O 1
ATOM 1627 N N . ARG A 1 203 ? 29.214 0.493 13.841 1.00 32.03 203 ARG A N 1
ATOM 1628 C CA . ARG A 1 203 ? 28.957 0.142 15.232 1.00 32.03 203 ARG A CA 1
ATOM 1629 C C . ARG A 1 203 ? 29.278 1.414 15.996 1.00 32.03 203 ARG A C 1
ATOM 1631 O O . ARG A 1 203 ? 30.440 1.800 16.086 1.00 32.03 203 ARG A O 1
ATOM 1638 N N . LEU A 1 204 ? 28.249 2.106 16.468 1.00 33.62 204 LEU A N 1
ATOM 1639 C CA . LEU A 1 204 ? 28.425 3.010 17.580 1.00 33.62 204 LEU A CA 1
ATOM 1640 C C . LEU A 1 204 ? 28.945 2.090 18.674 1.00 33.62 204 LEU A C 1
ATOM 1642 O O . LEU A 1 204 ? 28.238 1.169 19.091 1.00 33.62 204 LEU A O 1
ATOM 1646 N N . SER A 1 205 ? 30.228 2.236 19.005 1.00 31.22 205 SER A N 1
ATOM 1647 C CA . SER A 1 205 ? 30.824 1.515 20.118 1.00 31.22 205 SER A CA 1
ATOM 1648 C C . SER A 1 205 ? 29.876 1.679 21.300 1.00 31.22 205 SER A C 1
ATOM 1650 O O . SER A 1 205 ? 29.501 2.820 21.592 1.00 31.22 205 SER A O 1
ATOM 1652 N N . PRO A 1 206 ? 29.425 0.588 21.939 1.00 32.28 206 PRO A N 1
ATOM 1653 C CA . PRO A 1 206 ? 28.592 0.728 23.115 1.00 32.28 206 PRO A CA 1
ATOM 1654 C C . PRO A 1 206 ? 29.365 1.595 24.106 1.00 32.28 206 PRO A C 1
ATOM 1656 O O . PRO A 1 206 ? 30.534 1.326 24.398 1.00 32.28 206 PRO A O 1
ATOM 1659 N N . ALA A 1 207 ? 28.734 2.672 24.573 1.00 37.09 207 ALA A N 1
ATOM 1660 C CA . ALA A 1 207 ? 29.243 3.399 25.720 1.00 37.09 207 ALA A CA 1
ATOM 1661 C C . ALA A 1 207 ? 29.461 2.366 26.832 1.00 37.09 207 ALA A C 1
ATOM 1663 O O . ALA A 1 207 ? 28.559 1.579 27.130 1.00 37.09 207 ALA A O 1
ATOM 1664 N N . ARG A 1 208 ? 30.687 2.315 27.367 1.00 27.92 208 ARG A N 1
ATOM 1665 C CA . ARG A 1 208 ? 31.061 1.447 28.490 1.00 27.92 208 ARG A CA 1
ATOM 1666 C C . ARG A 1 208 ? 29.962 1.536 29.558 1.00 27.92 208 ARG A C 1
ATOM 1668 O O . ARG A 1 208 ? 29.721 2.645 30.038 1.00 27.92 208 ARG A O 1
ATOM 1675 N N . PRO A 1 209 ? 29.300 0.430 29.938 1.00 31.91 209 PRO A N 1
ATOM 1676 C CA . PRO A 1 209 ? 28.373 0.480 31.051 1.00 31.91 209 PRO A CA 1
ATOM 1677 C C . PRO A 1 209 ? 29.169 0.787 32.320 1.00 31.91 209 PRO A C 1
ATOM 1679 O O . PRO A 1 209 ? 30.194 0.155 32.593 1.00 31.91 209 PRO A O 1
ATOM 1682 N N . ALA A 1 210 ? 28.712 1.786 33.075 1.00 33.28 210 ALA A N 1
ATOM 1683 C CA . ALA A 1 210 ? 29.165 1.988 34.439 1.00 33.28 210 ALA A CA 1
ATOM 1684 C C . ALA A 1 210 ? 28.853 0.711 35.229 1.00 33.28 210 ALA A C 1
ATOM 1686 O O . ALA A 1 210 ? 27.735 0.197 35.192 1.00 33.28 210 ALA A O 1
ATOM 1687 N N . SER A 1 211 ? 29.871 0.182 35.898 1.00 32.22 211 SER A N 1
ATOM 1688 C CA . SER A 1 211 ? 29.791 -0.997 36.748 1.00 32.22 211 SER A CA 1
ATOM 1689 C C . SER A 1 211 ? 28.671 -0.849 37.773 1.00 32.22 211 SER A C 1
ATOM 1691 O O . SER A 1 211 ? 28.724 0.047 38.612 1.00 32.22 211 SER A O 1
ATOM 1693 N N . THR A 1 212 ? 27.694 -1.749 37.753 1.00 32.81 212 THR A N 1
ATOM 1694 C CA . THR A 1 212 ? 26.908 -2.067 38.947 1.00 32.81 212 THR A CA 1
ATOM 1695 C C . THR A 1 212 ? 26.560 -3.547 38.948 1.00 32.81 212 THR A C 1
ATOM 1697 O O . THR A 1 212 ? 26.048 -4.114 37.988 1.00 32.81 212 THR A O 1
ATOM 1700 N N . THR A 1 213 ? 26.965 -4.163 40.044 1.00 32.50 213 THR A N 1
ATOM 1701 C CA . THR A 1 213 ? 26.824 -5.550 40.457 1.00 32.50 213 THR A CA 1
ATOM 1702 C C . THR A 1 213 ? 25.345 -5.897 40.642 1.00 32.50 213 THR A C 1
ATOM 170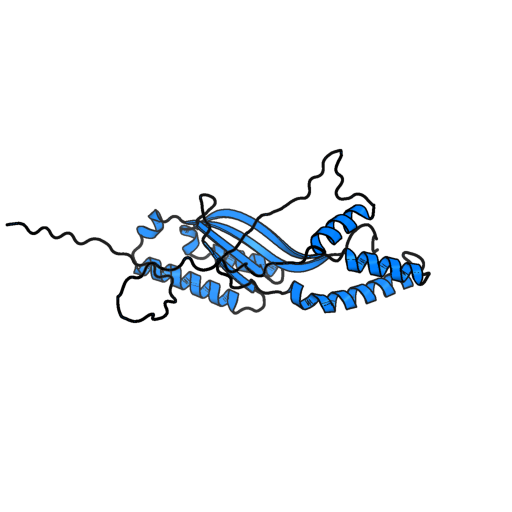4 O O . THR A 1 213 ? 24.632 -5.159 41.316 1.00 32.50 213 THR A O 1
ATOM 1707 N N . GLY A 1 214 ? 24.883 -7.024 40.098 1.00 28.97 214 GLY A N 1
ATOM 1708 C CA . GLY A 1 214 ? 23.526 -7.517 40.351 1.00 28.97 214 GLY A CA 1
ATOM 1709 C C . GLY A 1 214 ? 23.138 -8.673 39.436 1.00 28.97 214 GLY A C 1
ATOM 1710 O O . GLY A 1 214 ? 23.055 -8.521 38.227 1.00 28.97 214 GLY A O 1
ATOM 1711 N N . SER A 1 215 ? 22.954 -9.838 40.039 1.00 30.42 215 SER A N 1
ATOM 1712 C CA . SER A 1 215 ? 22.660 -11.154 39.468 1.00 30.42 215 SER A CA 1
ATOM 1713 C C . SER A 1 215 ? 21.316 -11.281 38.733 1.00 30.42 215 SER A C 1
ATOM 1715 O O . SER A 1 215 ? 20.311 -10.789 39.237 1.00 30.42 215 SER A O 1
ATOM 1717 N N . GLY A 1 216 ? 21.284 -12.105 37.674 1.00 28.70 216 GLY A N 1
ATOM 1718 C CA . GLY A 1 216 ? 20.135 -12.976 37.361 1.00 28.70 216 GLY A CA 1
ATOM 1719 C C . GLY A 1 216 ? 19.351 -12.691 36.071 1.00 28.70 216 GLY A C 1
ATOM 1720 O O . GLY A 1 216 ? 18.607 -11.726 36.005 1.00 28.70 216 GLY A O 1
ATOM 1721 N N . GLU A 1 217 ? 19.499 -13.606 35.103 1.00 28.69 217 GLU A N 1
ATOM 1722 C CA . GLU A 1 217 ? 18.588 -13.971 33.993 1.00 28.69 217 GLU A CA 1
ATOM 1723 C C . GLU A 1 217 ? 18.075 -12.897 33.007 1.00 28.69 217 GLU A C 1
ATOM 1725 O O . GLU A 1 217 ? 17.137 -12.147 33.259 1.00 28.69 217 GLU A O 1
ATOM 1730 N N . LEU A 1 218 ? 18.601 -12.947 31.775 1.00 25.81 218 LEU A N 1
ATOM 1731 C CA . LEU A 1 218 ? 17.969 -12.375 30.581 1.00 25.81 218 LEU A CA 1
ATOM 1732 C C . LEU A 1 218 ? 17.184 -13.468 29.844 1.00 25.81 218 LEU A C 1
ATOM 1734 O O . LEU A 1 218 ? 17.694 -14.115 28.930 1.00 25.81 218 LEU A O 1
ATOM 1738 N N . THR A 1 219 ? 15.927 -13.663 30.231 1.00 26.78 219 THR A N 1
ATOM 1739 C CA . THR A 1 219 ? 14.929 -14.339 29.394 1.00 26.78 219 THR A CA 1
ATOM 1740 C C . THR A 1 219 ? 14.397 -13.391 28.318 1.00 26.78 219 THR A C 1
ATOM 1742 O O . THR A 1 219 ? 14.047 -12.242 28.583 1.00 26.78 219 THR A O 1
ATOM 1745 N N . SER A 1 220 ? 14.342 -13.914 27.092 1.00 28.80 220 SER A N 1
ATOM 1746 C CA . SER A 1 220 ? 13.672 -13.367 25.909 1.00 28.80 220 SER A CA 1
ATOM 1747 C C . SER A 1 220 ? 12.290 -12.773 26.216 1.00 28.80 220 SER A C 1
ATOM 1749 O O . SER A 1 220 ? 11.494 -13.402 26.908 1.00 28.80 220 SER A O 1
ATOM 1751 N N . PHE A 1 221 ? 11.971 -11.611 25.634 1.00 26.48 221 PHE A N 1
ATOM 1752 C CA . PHE A 1 221 ? 10.600 -11.098 25.565 1.00 26.48 221 PHE A CA 1
ATOM 1753 C C . PHE A 1 221 ? 10.258 -10.661 24.134 1.00 26.48 221 PHE A C 1
ATOM 1755 O O . PHE A 1 221 ? 10.451 -9.514 23.731 1.00 26.48 221 PHE A O 1
ATOM 1762 N N . GLN A 1 222 ? 9.703 -11.606 23.370 1.00 32.06 222 GLN A N 1
ATOM 1763 C CA . GLN A 1 222 ? 8.591 -11.311 22.467 1.00 32.06 222 GLN A CA 1
ATOM 1764 C C . GLN A 1 222 ? 7.379 -10.924 23.325 1.00 32.06 222 GLN A C 1
ATOM 1766 O O . GLN A 1 222 ? 7.144 -11.566 24.348 1.00 32.06 222 GLN A O 1
ATOM 1771 N N . THR A 1 223 ? 6.639 -9.890 22.910 1.00 26.16 223 THR A N 1
ATOM 1772 C CA . THR A 1 223 ? 5.185 -9.650 23.089 1.00 26.16 223 THR A CA 1
ATOM 1773 C C . THR A 1 223 ? 4.931 -8.145 23.205 1.00 26.16 223 THR A C 1
ATOM 1775 O O . THR A 1 223 ? 5.380 -7.492 24.147 1.00 26.16 223 THR A O 1
ATOM 1778 N N . ILE A 1 224 ? 4.154 -7.596 22.269 1.00 28.81 224 ILE A N 1
ATOM 1779 C CA . ILE A 1 224 ? 3.418 -6.348 22.490 1.00 28.81 224 ILE A CA 1
ATOM 1780 C C . ILE A 1 224 ? 2.371 -6.666 23.559 1.00 28.81 224 ILE A C 1
ATOM 1782 O O . ILE A 1 224 ? 1.373 -7.325 23.283 1.00 28.81 224 ILE A O 1
ATOM 1786 N N . ARG A 1 225 ? 2.627 -6.252 24.802 1.00 23.22 225 ARG A N 1
ATOM 1787 C CA . ARG A 1 225 ? 1.682 -6.394 25.912 1.00 23.22 225 ARG A CA 1
ATOM 1788 C C . ARG A 1 225 ? 1.041 -5.035 26.171 1.00 23.22 225 ARG A C 1
ATOM 1790 O O . ARG A 1 225 ? 1.660 -4.159 26.767 1.00 23.22 225 ARG A O 1
ATOM 1797 N N . TRP A 1 226 ? -0.205 -4.865 25.741 1.00 30.61 226 TRP A N 1
ATOM 1798 C CA . TRP A 1 226 ? -1.078 -3.836 26.300 1.00 30.61 226 TRP A CA 1
ATOM 1799 C C . TRP A 1 226 ? -1.609 -4.376 27.628 1.00 30.61 226 TRP A C 1
ATOM 1801 O O . TRP A 1 226 ? -2.481 -5.237 27.644 1.00 30.61 226 TRP A O 1
ATOM 1811 N N . SER A 1 227 ? -1.034 -3.942 28.753 1.00 26.56 227 SER A N 1
ATOM 1812 C CA . SER A 1 227 ? -1.591 -4.244 30.074 1.00 26.56 227 SER A CA 1
ATOM 1813 C C . SER A 1 227 ? -2.330 -3.030 30.620 1.00 26.56 227 SER A C 1
ATOM 1815 O O . SER A 1 227 ? -1.707 -2.033 30.986 1.00 26.56 227 SER A O 1
ATOM 1817 N N . SER A 1 228 ? -3.649 -3.154 30.724 1.00 31.05 228 SER A N 1
ATOM 1818 C CA . SER A 1 228 ? -4.497 -2.353 31.600 1.00 31.05 228 SER A CA 1
ATOM 1819 C C . SER A 1 228 ? -4.150 -2.643 33.064 1.00 31.05 228 SER A C 1
ATOM 1821 O O . SER A 1 228 ? -4.197 -3.798 33.491 1.00 31.05 228 SER A O 1
ATOM 1823 N N . ARG A 1 229 ? -3.866 -1.617 33.867 1.00 28.33 229 ARG A N 1
ATOM 1824 C CA . ARG A 1 229 ? -4.072 -1.698 35.319 1.00 28.33 229 ARG A CA 1
ATOM 1825 C C . ARG A 1 229 ? -4.892 -0.502 35.766 1.00 28.33 229 ARG A C 1
ATOM 1827 O O . ARG A 1 229 ? -4.382 0.609 35.868 1.00 28.33 229 ARG A O 1
ATOM 1834 N N . GLY A 1 230 ? -6.173 -0.777 35.992 1.00 27.12 230 GLY A N 1
ATOM 1835 C CA . GLY A 1 230 ? -7.030 0.019 36.852 1.00 27.12 230 GLY A CA 1
ATOM 1836 C C . GLY A 1 230 ? -6.574 -0.079 38.309 1.00 27.12 230 GLY A C 1
ATOM 1837 O O . GLY A 1 230 ? -5.946 -1.051 38.731 1.00 27.12 230 GLY A O 1
ATOM 1838 N N . SER A 1 231 ? -6.874 0.991 39.028 1.00 30.84 231 SER A N 1
ATOM 1839 C CA . SER A 1 231 ? -6.557 1.307 40.416 1.00 30.84 231 SER A CA 1
ATOM 1840 C C . SER A 1 231 ? -7.089 0.318 41.454 1.00 30.84 231 SER A C 1
ATOM 1842 O O . SER A 1 231 ? -8.227 -0.133 41.355 1.00 30.84 231 SER A O 1
ATOM 1844 N N . SER A 1 232 ? -6.354 0.173 42.557 1.00 28.38 232 SER A N 1
ATOM 1845 C CA . SER A 1 232 ? -6.956 -0.024 43.877 1.00 28.38 232 SER A CA 1
ATOM 1846 C C . SER A 1 232 ? -6.244 0.853 44.904 1.00 28.38 232 SER A C 1
ATOM 1848 O O . SER A 1 232 ? -5.074 0.651 45.225 1.00 28.38 232 SER A O 1
ATOM 1850 N N . THR A 1 233 ? -6.975 1.846 45.392 1.00 28.52 233 THR A N 1
ATOM 1851 C CA . THR A 1 233 ? -6.694 2.631 46.590 1.00 28.52 233 THR A CA 1
ATOM 1852 C C . THR A 1 233 ? -6.738 1.719 47.818 1.00 28.52 233 THR A C 1
ATOM 1854 O O . THR A 1 233 ? -7.714 0.997 47.998 1.00 28.52 233 THR A O 1
ATOM 1857 N N . SER A 1 234 ? -5.757 1.809 48.717 1.00 26.98 234 SER A N 1
ATOM 1858 C CA . SER A 1 234 ? -5.995 1.535 50.138 1.00 26.98 234 SER A CA 1
ATOM 1859 C C . SER A 1 234 ? -5.138 2.457 50.996 1.00 26.98 234 SER A C 1
ATOM 1861 O O . SER A 1 234 ? -3.910 2.394 50.986 1.00 26.98 234 SER A O 1
ATOM 1863 N N . CYS A 1 235 ? -5.832 3.325 51.720 1.00 25.00 235 CYS A N 1
ATOM 1864 C CA . CYS A 1 235 ? -5.330 4.132 52.815 1.00 25.00 235 CYS A CA 1
ATOM 1865 C C . CYS A 1 235 ? -5.088 3.220 54.032 1.00 25.00 235 CYS A C 1
ATOM 1867 O O . CYS A 1 235 ? -5.969 2.432 54.370 1.00 25.00 235 CYS A O 1
ATOM 1869 N N . ALA A 1 236 ? -3.940 3.338 54.700 1.00 28.28 236 ALA A N 1
ATOM 1870 C CA . ALA A 1 236 ? -3.764 2.880 56.076 1.00 28.28 236 ALA A CA 1
ATOM 1871 C C . ALA A 1 236 ? -2.714 3.753 56.778 1.00 28.28 236 ALA A C 1
ATOM 1873 O O . ALA A 1 236 ? -1.636 4.016 56.252 1.00 28.28 236 ALA A O 1
ATOM 1874 N N . SER A 1 237 ? -3.105 4.246 57.946 1.00 25.41 237 SER A N 1
ATOM 1875 C CA . SER A 1 237 ? -2.489 5.301 58.746 1.00 25.41 237 SER A CA 1
ATOM 1876 C C . SER A 1 237 ? -1.582 4.782 59.867 1.00 25.41 237 SER A C 1
ATOM 1878 O O . SER A 1 237 ? -1.902 3.745 60.443 1.00 25.41 237 SER A O 1
ATOM 1880 N N . THR A 1 238 ? -0.670 5.658 60.325 1.00 31.55 238 THR A N 1
ATOM 1881 C CA . THR A 1 238 ? -0.049 5.739 61.679 1.00 31.55 238 THR A CA 1
ATOM 1882 C C . THR A 1 238 ? 0.946 4.616 62.023 1.00 31.55 238 THR A C 1
ATOM 1884 O O . THR A 1 238 ? 0.657 3.449 61.803 1.00 31.55 238 THR A O 1
ATOM 1887 N N . LYS A 1 239 ? 2.134 4.853 62.590 1.00 32.94 239 LYS A N 1
ATOM 1888 C CA . LYS A 1 239 ? 2.695 5.942 63.412 1.00 32.94 239 LYS A CA 1
ATOM 1889 C C . LYS A 1 239 ? 4.122 6.271 62.981 1.00 32.94 239 LYS A C 1
ATOM 1891 O O . LYS A 1 239 ? 4.788 5.350 62.463 1.00 32.94 239 LYS A O 1
#

Radius of gyration: 26.3 Å; Cα contacts (8 Å, |Δi|>4): 228; chains: 1; bounding box: 46×44×102 Å

Sequence (239 aa):
MHNPNVPETLHGWSILHRLYAFDRRRWSDLTTDRQAAIQSEALRAFERLEGDDKHDLALCQVLGGKGDLMFIHYARDFEALAGAEMLVSGLEINDYLQPRYSYVSVLEVGRHRATARIHEELRERGLEANSAEWVGAFDQAIAEETAAVAARLWAEIPRRRFWCFYPSGTTRGTGTRCRSTSDAGSWLRMERGRKPITDSPRRLSPARPASTTGSGELTSFQTIRWSSRGSSTSCASTK

Nearest PDB structures (foldseek):
  5t2k-assembly1_C  TM=8.896E-01  e=9.545E-10  Geobacillus stearothermophilus 10
  5loq-assembly1_B  TM=9.055E-01  e=1.143E-09  Listeria monocytogenes
  5loq-assembly1_C  TM=8.642E-01  e=9.545E-10  Listeria monocytogenes
  6vsa-assembly1_W  TM=8.699E-01  e=1.143E-09  Geobacillus sp. Y412MC52
  5t2k-assembly1_D  TM=8.455E-01  e=8.988E-10  Geobacillus stearothermophilus 10

Secondary structure (DSSP, 8-state):
---TTS--EEEEEEEEEEEEEE-HHHHHTS-HHHHHHHHHHHHHHHHHHHTSTTEEEEEEEPPSTT-SEEEEEEESSHHHHHHHHHHHHTSGGGGGEEEEEEEEEEEEEE-HHHHHHHHHHHHHTTPPTT-HHHHHHHHHHHHHHHHHHHHHHT------S----------EETTEETT-SSTHHHHHHHHHHHS----S----PPP-PPP----------------------------

Foldseek 3Di:
DDDLLDWDKDWFWKKKKWAWAFQVPVLVVDDPVVNVVLVVQLVVLQVVQCPDLQKAWDKDADDDDQHGIMIMITGGDVVRVVVSVVSNCPRPSVVRIHTRDMDIDTQIDTCNPQSNVLVVVCVVVVDDPPDPVSVVSSVVSVVVVCVVCVCSSSPHDDPDPDDDDDDDDDDDDPPDHCSDSDCVNVVVVVVVVPPPPPPPPPPPPPDPDDDDDDDDDDDDDDDPDPDDDDDDDDDDDDD

Mean predicted aligned error: 13.7 Å